Protein AF-A0A940UIT9-F1 (afdb_monomer)

Structure (mmCIF, N/CA/C/O backbone):
data_AF-A0A940UIT9-F1
#
_entry.id   AF-A0A940UIT9-F1
#
loop_
_atom_site.group_PDB
_atom_site.id
_atom_site.type_symbol
_atom_site.label_atom_id
_atom_site.label_alt_id
_atom_site.label_comp_id
_atom_site.label_asym_id
_atom_site.label_entity_id
_atom_site.label_seq_id
_atom_site.pdbx_PDB_ins_code
_atom_site.Cartn_x
_atom_site.Cartn_y
_atom_site.Cartn_z
_atom_site.occupancy
_atom_site.B_iso_or_equiv
_atom_site.auth_seq_id
_atom_site.auth_comp_id
_atom_site.auth_asym_id
_atom_site.auth_atom_id
_atom_site.pdbx_PDB_model_num
ATOM 1 N N . MET A 1 1 ? -26.246 1.709 24.090 1.00 67.75 1 MET A N 1
ATOM 2 C CA . MET A 1 1 ? -24.978 2.095 24.746 1.00 67.75 1 MET A CA 1
ATOM 3 C C . MET A 1 1 ? -24.277 3.077 23.816 1.00 67.75 1 MET A C 1
ATOM 5 O O . MET A 1 1 ? -24.437 2.928 22.613 1.00 67.75 1 MET A O 1
ATOM 9 N N . GLY A 1 2 ? -23.640 4.133 24.323 1.00 90.69 2 GLY A N 1
ATOM 10 C CA . GLY A 1 2 ? -22.914 5.087 23.469 1.00 90.69 2 GLY A CA 1
ATOM 11 C C . GLY A 1 2 ? -21.472 4.634 23.231 1.00 90.69 2 GLY A C 1
ATOM 12 O O . GLY A 1 2 ? -20.942 3.895 24.052 1.00 90.69 2 GLY A O 1
ATOM 13 N N . LEU A 1 3 ? -20.837 5.099 22.150 1.00 95.38 3 LEU A N 1
ATOM 14 C CA . LEU A 1 3 ? -19.448 4.755 21.802 1.00 95.38 3 LEU A CA 1
ATOM 15 C C . LEU A 1 3 ? -18.427 5.255 22.844 1.00 95.38 3 LEU A C 1
ATOM 17 O O . LEU A 1 3 ? -17.412 4.610 23.082 1.00 95.38 3 LEU A O 1
ATOM 21 N N . LYS A 1 4 ? -18.703 6.385 23.503 1.00 94.31 4 LYS A N 1
ATOM 22 C CA . LYS A 1 4 ? -17.774 7.027 24.443 1.00 94.31 4 LYS A CA 1
ATOM 23 C C . LYS A 1 4 ? -17.372 6.108 25.604 1.00 94.31 4 LYS A C 1
ATOM 25 O O . LYS A 1 4 ? -18.231 5.641 26.349 1.00 94.31 4 LYS A O 1
ATOM 30 N N . GLY A 1 5 ? -16.066 5.945 25.809 1.00 93.00 5 GLY A N 1
ATOM 31 C CA . GLY A 1 5 ? -15.462 5.175 26.900 1.00 93.00 5 GLY A CA 1
ATOM 32 C C . GLY A 1 5 ? -15.379 3.667 26.655 1.00 93.00 5 GLY A C 1
ATOM 33 O O . GLY A 1 5 ? -14.885 2.948 27.523 1.00 93.00 5 GLY A O 1
ATOM 34 N N . THR A 1 6 ? -15.846 3.191 25.501 1.00 96.75 6 THR A N 1
ATOM 35 C CA . THR A 1 6 ? -15.813 1.771 25.124 1.00 96.75 6 THR A CA 1
ATOM 36 C C . THR A 1 6 ? -14.431 1.348 24.627 1.00 96.75 6 THR A C 1
ATOM 38 O O . THR A 1 6 ? -13.576 2.190 24.322 1.00 96.75 6 THR A O 1
ATOM 41 N N . GLN A 1 7 ? -14.189 0.040 24.532 1.00 97.69 7 GLN A N 1
ATOM 42 C CA . GLN A 1 7 ? -12.977 -0.456 23.889 1.00 97.69 7 GLN A CA 1
ATOM 43 C C . GLN A 1 7 ? -13.031 -0.238 22.370 1.00 97.69 7 GLN A C 1
ATOM 45 O O . GLN A 1 7 ? -12.002 0.062 21.774 1.00 97.69 7 GLN A O 1
ATOM 50 N N . THR A 1 8 ? -14.215 -0.276 21.757 1.00 98.19 8 THR A N 1
ATOM 51 C CA . THR A 1 8 ? -14.418 0.033 20.334 1.00 98.19 8 THR A CA 1
ATOM 52 C C . THR A 1 8 ? -13.995 1.457 19.986 1.00 98.19 8 THR A C 1
ATOM 54 O O . THR A 1 8 ? -13.339 1.663 18.969 1.00 98.19 8 THR A O 1
ATOM 57 N N . GLU A 1 9 ? -14.289 2.444 20.841 1.00 97.25 9 GLU A N 1
ATOM 58 C CA . GLU A 1 9 ? -13.795 3.815 20.647 1.00 97.25 9 GLU A CA 1
ATOM 59 C C . GLU A 1 9 ? -12.269 3.869 20.635 1.00 97.25 9 GLU A C 1
ATOM 61 O O . GLU A 1 9 ? -11.680 4.504 19.765 1.00 97.25 9 GLU A O 1
ATOM 66 N N . LYS A 1 10 ? -11.620 3.175 21.574 1.00 96.44 10 LYS A N 1
ATOM 67 C CA . LYS A 1 10 ? -10.158 3.107 21.607 1.00 96.44 10 LYS A CA 1
ATOM 68 C C . LYS A 1 10 ? -9.629 2.431 20.349 1.00 96.44 10 LYS A C 1
ATOM 70 O O . LYS A 1 10 ? -8.723 2.974 19.737 1.00 96.44 10 LYS A O 1
ATOM 75 N N . ASN A 1 11 ? -10.216 1.309 19.937 1.00 97.69 11 ASN A N 1
ATOM 76 C CA . ASN A 1 11 ? -9.821 0.570 18.739 1.00 97.69 11 ASN A CA 1
ATOM 77 C C . ASN A 1 11 ? -9.918 1.431 17.470 1.00 97.69 11 ASN A C 1
ATOM 79 O O . ASN A 1 11 ? -8.996 1.403 16.665 1.00 97.69 11 ASN A O 1
ATOM 83 N N . LEU A 1 12 ? -10.959 2.261 17.327 1.00 97.94 12 LEU A N 1
ATOM 84 C CA . LEU A 1 12 ? -11.056 3.235 16.231 1.00 97.94 12 LEU A CA 1
ATOM 85 C C . LEU A 1 12 ? -9.890 4.233 16.232 1.00 97.94 12 LEU A C 1
ATOM 87 O O . LEU A 1 12 ? -9.325 4.516 15.184 1.00 97.94 12 LEU A O 1
ATOM 91 N N . LEU A 1 13 ? -9.501 4.754 17.399 1.00 96.50 13 LEU A N 1
ATOM 92 C CA . LEU A 1 13 ? -8.376 5.692 17.502 1.00 96.50 13 LEU A CA 1
ATOM 93 C C . LEU A 1 13 ? -7.018 5.010 17.284 1.00 96.50 13 LEU A C 1
ATOM 95 O O . LEU A 1 13 ? -6.096 5.633 16.754 1.00 96.50 13 LEU A O 1
ATOM 99 N N . LEU A 1 14 ? -6.890 3.746 17.702 1.00 96.00 14 LEU A N 1
ATOM 100 C CA . LEU A 1 14 ? -5.716 2.913 17.444 1.00 96.00 14 LEU A CA 1
ATOM 101 C C . LEU A 1 14 ? -5.549 2.671 15.944 1.00 96.00 14 LEU A C 1
ATOM 103 O O . LEU A 1 14 ? -4.466 2.924 15.419 1.00 96.00 14 LEU A O 1
ATOM 107 N N . ALA A 1 15 ? -6.621 2.242 15.277 1.00 96.75 15 ALA A N 1
ATOM 108 C CA . ALA A 1 15 ? -6.637 2.004 13.841 1.00 96.75 15 ALA A CA 1
ATOM 109 C C . ALA A 1 15 ? -6.332 3.298 13.072 1.00 96.75 15 ALA A C 1
ATOM 111 O O . ALA A 1 15 ? -5.355 3.339 12.331 1.00 96.75 15 ALA A O 1
ATOM 112 N N . TYR A 1 16 ? -6.985 4.410 13.434 1.00 96.75 16 TYR A N 1
ATOM 113 C CA . TYR A 1 16 ? -6.718 5.724 12.839 1.00 96.75 16 TYR A CA 1
ATOM 114 C C . TYR A 1 16 ? -5.245 6.129 12.950 1.00 96.75 16 TYR A C 1
ATOM 116 O O . TYR A 1 16 ? -4.661 6.687 12.016 1.00 96.75 16 TYR A O 1
ATOM 124 N N . THR A 1 17 ? -4.627 5.860 14.102 1.00 94.88 17 THR A N 1
ATOM 125 C CA . THR A 1 17 ? -3.207 6.152 14.323 1.00 94.88 17 THR A CA 1
ATOM 126 C C . THR A 1 17 ? -2.316 5.259 13.457 1.00 94.88 17 THR A C 1
ATOM 128 O O . THR A 1 17 ? -1.339 5.752 12.891 1.00 94.88 17 THR A O 1
ATOM 131 N N . GLY A 1 18 ? -2.648 3.970 13.337 1.00 94.88 18 GLY A N 1
ATOM 132 C CA . GLY A 1 18 ? -1.972 3.016 12.454 1.00 94.88 18 GLY A CA 1
ATOM 133 C C . GLY A 1 18 ? -2.049 3.448 10.993 1.00 94.88 18 GLY A C 1
ATOM 134 O O . GLY A 1 18 ? -1.016 3.712 10.381 1.00 94.88 18 GLY A O 1
ATOM 135 N N . GLU A 1 19 ? -3.259 3.666 10.486 1.00 97.19 19 GLU A N 1
ATOM 136 C CA . GLU A 1 19 ? -3.521 4.057 9.100 1.00 97.19 19 GLU A CA 1
ATOM 137 C C . GLU A 1 19 ? -2.877 5.401 8.732 1.00 97.19 19 GLU A C 1
ATOM 139 O O . GLU A 1 19 ? -2.252 5.567 7.680 1.00 97.19 19 GLU A O 1
ATOM 144 N N . SER A 1 20 ? -2.914 6.369 9.653 1.00 96.00 20 SER A N 1
ATOM 145 C CA . SER A 1 20 ? -2.231 7.657 9.476 1.00 96.00 20 SER A CA 1
ATOM 146 C C . SER A 1 20 ? -0.708 7.514 9.379 1.00 96.00 20 SER A C 1
ATOM 148 O O . SER A 1 20 ? -0.054 8.254 8.631 1.00 96.00 20 SER A O 1
ATOM 150 N N . ASN A 1 21 ? -0.124 6.573 10.124 1.00 94.69 21 ASN A N 1
ATOM 151 C CA . ASN A 1 21 ? 1.302 6.268 10.048 1.00 94.69 21 ASN A CA 1
ATOM 152 C C . ASN A 1 21 ? 1.637 5.508 8.757 1.00 94.69 21 ASN A C 1
ATOM 154 O O . ASN A 1 21 ? 2.574 5.905 8.057 1.00 94.69 21 ASN A O 1
ATOM 158 N N . ASN A 1 22 ? 0.858 4.479 8.410 1.00 95.69 22 ASN A N 1
ATOM 159 C CA . ASN A 1 22 ? 1.046 3.658 7.212 1.00 95.69 22 ASN A CA 1
ATOM 160 C C . ASN A 1 22 ? 0.974 4.504 5.944 1.00 95.69 22 ASN A C 1
ATOM 162 O O . ASN A 1 22 ? 1.902 4.465 5.136 1.00 95.69 22 ASN A O 1
ATOM 166 N N . ARG A 1 23 ? -0.029 5.385 5.823 1.00 97.88 23 ARG A N 1
ATOM 167 C CA . ARG A 1 23 ? -0.131 6.365 4.731 1.00 97.88 23 ARG A CA 1
ATOM 168 C C . ARG A 1 23 ? 1.180 7.120 4.496 1.00 97.88 23 ARG A C 1
ATOM 170 O O . ARG A 1 23 ? 1.645 7.253 3.358 1.00 97.88 23 ARG A O 1
ATOM 177 N N . ASN A 1 24 ? 1.768 7.657 5.564 1.00 97.75 24 ASN A N 1
ATOM 178 C CA . ASN A 1 24 ? 3.005 8.429 5.468 1.00 97.75 24 ASN A CA 1
ATOM 179 C C . ASN A 1 24 ? 4.198 7.529 5.128 1.00 97.75 24 ASN A C 1
ATOM 181 O O . ASN A 1 24 ? 4.964 7.858 4.222 1.00 97.75 24 ASN A O 1
ATOM 185 N N . LEU A 1 25 ? 4.326 6.374 5.789 1.00 97.00 25 LEU A N 1
ATOM 186 C CA . LEU A 1 25 ? 5.379 5.401 5.495 1.00 97.00 25 LEU A CA 1
ATOM 187 C C . LEU A 1 25 ? 5.343 4.954 4.034 1.00 97.00 25 LEU A C 1
ATOM 189 O O . LEU A 1 25 ? 6.371 5.011 3.365 1.00 97.00 25 LEU A O 1
ATOM 193 N N . TYR A 1 26 ? 4.174 4.597 3.504 1.00 98.56 26 TYR A N 1
ATOM 194 C CA . TYR A 1 26 ? 4.007 4.187 2.111 1.00 98.56 26 TYR A CA 1
ATOM 195 C C . TYR A 1 26 ? 4.338 5.317 1.141 1.00 98.56 26 TYR A C 1
ATOM 197 O O . TYR A 1 26 ? 5.022 5.088 0.145 1.00 98.56 26 TYR A O 1
ATOM 205 N N . THR A 1 27 ? 3.988 6.560 1.472 1.00 98.75 27 THR A N 1
ATOM 206 C CA . THR A 1 27 ? 4.427 7.725 0.691 1.00 98.75 27 THR A CA 1
ATOM 207 C C . THR A 1 27 ? 5.957 7.840 0.658 1.00 98.75 27 THR A C 1
ATOM 209 O O . THR A 1 27 ? 6.547 8.038 -0.405 1.00 98.75 27 THR A O 1
ATOM 212 N N . PHE A 1 28 ? 6.636 7.654 1.791 1.00 98.62 28 PHE A N 1
ATOM 213 C CA . PHE A 1 28 ? 8.101 7.692 1.838 1.00 98.62 28 PHE A CA 1
ATOM 214 C C . PHE A 1 28 ? 8.742 6.497 1.120 1.00 98.62 28 PHE A C 1
ATOM 216 O O . PHE A 1 28 ? 9.756 6.648 0.433 1.00 98.62 28 PHE A O 1
ATOM 223 N N . PHE A 1 29 ? 8.139 5.314 1.230 1.00 98.75 29 PHE A N 1
ATOM 224 C CA . PHE A 1 29 ? 8.580 4.111 0.528 1.00 98.75 29 PHE A CA 1
ATOM 225 C C . PHE A 1 29 ? 8.440 4.270 -0.983 1.00 98.75 29 PHE A C 1
ATOM 227 O O . PHE A 1 29 ? 9.325 3.829 -1.715 1.00 98.75 29 PHE A O 1
ATOM 234 N N . ALA A 1 30 ? 7.397 4.960 -1.451 1.00 98.88 30 ALA A N 1
ATOM 235 C CA . ALA A 1 30 ? 7.237 5.292 -2.857 1.00 98.88 30 ALA A CA 1
ATOM 236 C C . ALA A 1 30 ? 8.382 6.162 -3.380 1.00 98.88 30 ALA A C 1
ATOM 238 O O . ALA A 1 30 ? 8.922 5.890 -4.453 1.00 98.88 30 ALA A O 1
ATOM 239 N N . TYR A 1 31 ? 8.785 7.185 -2.622 1.00 98.69 31 TYR A N 1
ATOM 240 C CA . TYR A 1 31 ? 9.903 8.047 -3.009 1.00 98.69 31 TYR A CA 1
ATOM 241 C C . TYR A 1 31 ? 11.207 7.261 -3.098 1.00 98.69 31 TYR A C 1
ATOM 243 O O . TYR A 1 31 ? 11.900 7.355 -4.110 1.00 98.69 31 TYR A O 1
ATOM 251 N N . ARG A 1 32 ? 11.482 6.395 -2.115 1.00 98.81 32 ARG A N 1
ATOM 252 C CA . ARG A 1 32 ? 12.641 5.499 -2.186 1.00 98.81 32 ARG A CA 1
ATOM 253 C C . ARG A 1 32 ? 12.573 4.563 -3.396 1.00 98.81 32 ARG A C 1
ATOM 255 O O . ARG A 1 32 ? 13.564 4.418 -4.103 1.00 98.81 32 ARG A O 1
ATOM 262 N N . ALA A 1 33 ? 11.418 3.952 -3.658 1.00 98.81 33 ALA A N 1
ATOM 263 C CA . ALA A 1 33 ? 11.234 3.065 -4.805 1.00 98.81 33 ALA A CA 1
ATOM 264 C C . ALA A 1 33 ? 11.497 3.781 -6.130 1.00 98.81 33 ALA A C 1
ATOM 266 O O . ALA A 1 33 ? 12.133 3.222 -7.021 1.00 98.81 33 ALA A O 1
ATOM 267 N N . LYS A 1 34 ? 11.076 5.041 -6.241 1.00 98.56 34 LYS A N 1
ATOM 268 C CA . LYS A 1 34 ? 11.354 5.874 -7.407 1.00 98.56 34 LYS A CA 1
ATOM 269 C C . LYS A 1 34 ? 12.846 6.172 -7.570 1.00 98.56 34 LYS A C 1
ATOM 271 O O . LYS A 1 34 ? 13.369 6.002 -8.668 1.00 98.56 34 LYS A O 1
ATOM 276 N N . GLU A 1 35 ? 13.531 6.563 -6.496 1.00 98.50 35 GLU A N 1
ATOM 277 C CA . GLU A 1 35 ? 14.986 6.794 -6.497 1.00 98.50 35 GLU A CA 1
ATOM 278 C C . GLU A 1 35 ? 15.777 5.547 -6.919 1.00 98.50 35 GLU A C 1
ATOM 280 O O . GLU A 1 35 ? 16.777 5.654 -7.625 1.00 98.50 35 GLU A O 1
ATOM 285 N N . GLU A 1 36 ? 15.308 4.361 -6.528 1.00 98.56 36 GLU A N 1
ATOM 286 C CA . GLU A 1 36 ? 15.920 3.075 -6.876 1.00 98.56 36 GLU A CA 1
ATOM 287 C C . GLU A 1 36 ? 15.510 2.546 -8.266 1.00 98.56 36 GLU A C 1
ATOM 289 O O . GLU A 1 36 ? 15.952 1.472 -8.674 1.00 98.56 36 GLU A O 1
ATOM 294 N N . GLY A 1 37 ? 14.698 3.295 -9.021 1.00 98.44 37 GLY A N 1
ATOM 295 C CA . GLY A 1 37 ? 14.315 2.948 -10.392 1.00 98.44 37 GLY A CA 1
ATOM 296 C C . GLY A 1 37 ? 13.124 1.992 -10.506 1.00 98.44 37 GLY A C 1
ATOM 297 O O . GLY A 1 37 ? 12.994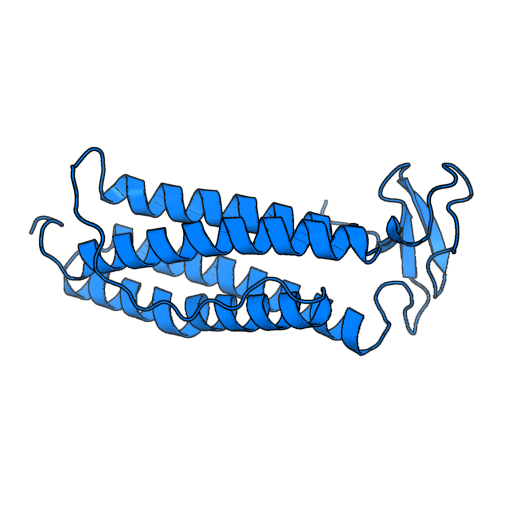 1.298 -11.513 1.00 98.44 37 GLY A O 1
ATOM 298 N N . TYR A 1 38 ? 12.239 1.955 -9.510 1.00 98.62 38 TYR A N 1
ATOM 299 C CA . TYR A 1 38 ? 11.026 1.136 -9.489 1.00 98.62 38 TYR A CA 1
ATOM 300 C C . TYR A 1 38 ? 9.751 1.989 -9.575 1.00 98.62 38 TYR A C 1
ATOM 302 O O . TYR A 1 38 ? 8.955 2.038 -8.636 1.00 98.62 38 TYR A O 1
ATOM 310 N N . GLU A 1 39 ? 9.510 2.642 -10.717 1.00 98.69 39 GLU A N 1
ATOM 311 C CA . GLU A 1 39 ? 8.366 3.562 -10.890 1.00 98.69 39 GLU A CA 1
ATOM 312 C C . GLU A 1 39 ? 7.005 2.868 -10.703 1.00 98.69 39 GLU A C 1
ATOM 314 O O . GLU A 1 39 ? 6.076 3.460 -10.153 1.00 98.69 39 GLU A O 1
ATOM 319 N N . GLN A 1 40 ? 6.875 1.595 -11.105 1.00 98.69 40 GLN A N 1
ATOM 320 C CA . GLN A 1 40 ? 5.651 0.825 -10.854 1.00 98.69 40 GLN A CA 1
ATOM 321 C C . GLN A 1 40 ? 5.412 0.604 -9.355 1.00 98.69 40 GLN A C 1
ATOM 323 O O . GLN A 1 40 ? 4.299 0.805 -8.874 1.00 98.69 40 GLN A O 1
ATOM 328 N N . ILE A 1 41 ? 6.450 0.202 -8.618 1.00 98.88 41 ILE A N 1
ATOM 329 C CA . ILE A 1 41 ? 6.358 -0.055 -7.174 1.00 98.88 41 ILE A CA 1
ATOM 330 C C . ILE A 1 41 ? 6.052 1.251 -6.436 1.00 98.88 41 ILE A C 1
ATOM 332 O O . ILE A 1 41 ? 5.199 1.266 -5.555 1.00 98.88 41 ILE A O 1
ATOM 336 N N . ALA A 1 42 ? 6.682 2.355 -6.846 1.00 98.88 42 ALA A N 1
ATOM 337 C CA . ALA A 1 42 ? 6.412 3.677 -6.297 1.00 98.88 42 ALA A CA 1
ATOM 338 C C . ALA A 1 42 ? 4.939 4.077 -6.454 1.00 98.88 42 ALA A C 1
ATOM 340 O O . ALA A 1 42 ? 4.302 4.497 -5.492 1.00 98.88 42 ALA A O 1
ATOM 341 N N . ALA A 1 43 ? 4.372 3.901 -7.648 1.00 98.81 43 ALA A N 1
ATOM 342 C CA . ALA A 1 43 ? 2.968 4.212 -7.882 1.00 98.81 43 ALA A CA 1
ATOM 343 C C . ALA A 1 43 ? 2.016 3.328 -7.066 1.00 98.81 43 ALA A C 1
ATOM 345 O O . ALA A 1 43 ? 1.003 3.822 -6.586 1.00 98.81 43 ALA A O 1
ATOM 346 N N . ILE A 1 44 ? 2.355 2.050 -6.882 1.00 98.81 44 ILE A N 1
ATOM 347 C CA . ILE A 1 44 ? 1.566 1.135 -6.052 1.00 98.81 44 ILE A CA 1
ATOM 348 C C . ILE A 1 44 ? 1.592 1.568 -4.583 1.00 98.81 44 ILE A C 1
ATOM 350 O O . ILE A 1 44 ? 0.541 1.613 -3.960 1.00 98.81 44 ILE A O 1
ATOM 354 N N . PHE A 1 45 ? 2.754 1.945 -4.041 1.00 98.88 45 PHE A N 1
ATOM 355 C CA . PHE A 1 45 ? 2.833 2.491 -2.684 1.00 98.88 45 PHE A CA 1
ATOM 356 C C . PHE A 1 45 ? 1.982 3.762 -2.513 1.00 98.88 45 PHE A C 1
ATOM 358 O O . PHE A 1 45 ? 1.313 3.910 -1.495 1.00 98.88 45 PHE A O 1
ATOM 365 N N . LEU A 1 46 ? 1.970 4.668 -3.500 1.00 98.88 46 LEU A N 1
ATOM 366 C CA . LEU A 1 46 ? 1.138 5.881 -3.451 1.00 98.88 46 LEU A CA 1
ATOM 367 C C . LEU A 1 46 ? -0.363 5.584 -3.548 1.00 98.88 46 LEU A C 1
ATOM 369 O O . LEU A 1 46 ? -1.166 6.264 -2.909 1.00 98.88 46 LEU A O 1
ATOM 373 N N . GLU A 1 47 ? -0.744 4.583 -4.341 1.00 98.81 47 GLU A N 1
ATOM 374 C CA . GLU A 1 47 ? -2.126 4.110 -4.404 1.00 98.81 47 GLU A CA 1
ATOM 375 C C . GLU A 1 47 ? -2.557 3.546 -3.046 1.00 98.81 47 GLU A C 1
ATOM 377 O O . GLU A 1 47 ? -3.548 4.012 -2.493 1.00 98.81 47 GLU A O 1
ATOM 382 N N . THR A 1 48 ? -1.766 2.642 -2.458 1.00 98.81 48 THR A N 1
ATOM 383 C CA . THR A 1 48 ? -2.033 2.110 -1.113 1.00 98.81 48 THR A CA 1
ATOM 384 C C . THR A 1 48 ? -2.126 3.229 -0.072 1.00 98.81 48 THR A C 1
ATOM 386 O O . THR A 1 48 ? -3.078 3.284 0.691 1.00 98.81 48 THR A O 1
ATOM 389 N N . ALA A 1 49 ? -1.216 4.211 -0.096 1.00 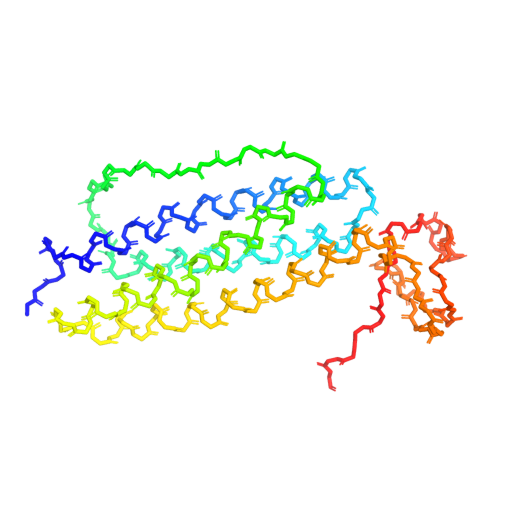98.88 49 ALA A N 1
ATOM 390 C CA . ALA A 1 49 ? -1.281 5.364 0.808 1.00 98.88 49 ALA A CA 1
ATOM 391 C C . ALA A 1 49 ? -2.587 6.175 0.670 1.00 98.88 49 ALA A C 1
ATOM 393 O O . ALA A 1 49 ? -3.033 6.818 1.621 1.00 98.88 49 ALA A O 1
ATOM 394 N N . THR A 1 50 ? -3.195 6.180 -0.519 1.00 98.81 50 THR A N 1
ATOM 395 C CA . THR A 1 50 ? -4.497 6.821 -0.755 1.00 98.81 50 THR A CA 1
ATOM 396 C C . THR A 1 50 ? -5.643 5.985 -0.183 1.00 98.81 50 THR A C 1
ATOM 398 O O . THR A 1 50 ? -6.628 6.559 0.277 1.00 98.81 50 THR A O 1
ATOM 401 N N . HIS A 1 51 ? -5.512 4.658 -0.161 1.00 98.81 51 HIS A N 1
ATOM 402 C CA . HIS A 1 51 ? -6.462 3.774 0.514 1.00 98.81 51 HIS A CA 1
ATOM 403 C C . HIS A 1 51 ? -6.381 3.929 2.038 1.00 98.81 51 HIS A C 1
ATOM 405 O O . HIS A 1 51 ? -7.409 4.213 2.645 1.00 98.81 51 HIS A O 1
ATOM 411 N N . GLU A 1 52 ? -5.179 3.941 2.626 1.00 98.69 52 GLU A N 1
ATOM 412 C CA . GLU A 1 52 ? -5.013 4.134 4.084 1.00 98.69 52 GLU A CA 1
ATOM 413 C C . GLU A 1 52 ? -5.532 5.491 4.554 1.00 98.69 52 GLU A C 1
ATOM 415 O O . GLU A 1 52 ? -6.100 5.641 5.635 1.00 98.69 52 GLU A O 1
ATOM 420 N N . HIS A 1 53 ? -5.410 6.514 3.704 1.00 98.62 53 HIS A N 1
ATOM 421 C CA . HIS A 1 53 ? -6.063 7.794 3.948 1.00 98.62 53 HIS A CA 1
ATOM 422 C C . HIS A 1 53 ? -7.588 7.656 4.083 1.00 98.62 53 HIS A C 1
ATOM 424 O O . HIS A 1 53 ? -8.196 8.312 4.930 1.00 98.62 53 HIS A O 1
ATOM 430 N N . GLU A 1 54 ? -8.216 6.848 3.230 1.00 98.69 54 GLU A N 1
ATOM 431 C CA . GLU A 1 54 ? -9.657 6.622 3.260 1.00 98.69 54 GLU A CA 1
ATOM 432 C C . GLU A 1 54 ? -10.071 5.729 4.437 1.00 98.69 54 GLU A C 1
ATOM 434 O O . GLU A 1 54 ? -11.075 6.039 5.076 1.00 98.69 54 GLU A O 1
ATOM 439 N N . HIS A 1 55 ? -9.286 4.708 4.796 1.00 98.75 55 HIS A N 1
ATOM 440 C CA . HIS A 1 55 ? -9.507 3.894 5.999 1.00 98.75 55 HIS A CA 1
ATOM 441 C C . HIS A 1 55 ? -9.504 4.763 7.264 1.00 98.75 55 HIS A C 1
ATOM 443 O O . HIS A 1 55 ? -10.522 4.842 7.960 1.00 98.75 55 HIS A O 1
ATOM 449 N N . ALA A 1 56 ? -8.444 5.558 7.455 1.00 98.38 56 ALA A N 1
ATOM 450 C CA . ALA A 1 56 ? -8.331 6.523 8.551 1.00 98.38 56 ALA A CA 1
ATOM 451 C C . ALA A 1 56 ? -9.522 7.498 8.604 1.00 98.38 56 ALA A C 1
ATOM 453 O O . ALA A 1 56 ? -10.026 7.849 9.676 1.00 98.38 56 ALA A O 1
ATOM 454 N N . ARG A 1 57 ? -10.000 7.953 7.436 1.00 98.25 57 ARG A N 1
ATOM 455 C CA . ARG A 1 57 ? -11.158 8.852 7.346 1.00 98.25 57 ARG A CA 1
ATOM 456 C C . ARG A 1 57 ? -12.444 8.166 7.806 1.00 98.25 57 ARG A C 1
ATOM 458 O O . ARG A 1 57 ? -13.240 8.793 8.505 1.00 98.25 57 ARG A O 1
ATOM 465 N N . GLN A 1 58 ? -12.674 6.915 7.407 1.00 98.25 58 GLN A N 1
ATOM 466 C CA . GLN A 1 58 ? -13.869 6.163 7.801 1.00 98.25 58 GLN A CA 1
ATOM 467 C C . GLN A 1 58 ? -13.902 5.896 9.306 1.00 98.25 58 GLN A C 1
ATOM 469 O O . GLN A 1 58 ? -14.944 6.072 9.936 1.00 98.25 58 GLN A O 1
ATOM 474 N N . GLU A 1 59 ? -12.757 5.589 9.906 1.00 97.69 59 GLU A N 1
ATOM 475 C CA . GLU A 1 59 ? -12.637 5.382 11.351 1.00 97.69 59 GLU A CA 1
ATOM 476 C C . GLU A 1 59 ? -12.967 6.653 12.140 1.00 97.69 59 GLU A C 1
ATOM 478 O O . GLU A 1 59 ? -13.753 6.621 13.092 1.00 97.69 59 GLU A O 1
ATOM 483 N N . LEU A 1 60 ? -12.453 7.807 11.699 1.00 96.25 60 LEU A N 1
ATOM 484 C CA . LEU A 1 60 ? -12.781 9.092 12.316 1.00 96.25 60 LEU A CA 1
ATOM 485 C C . LEU A 1 60 ? -14.243 9.511 12.125 1.00 96.25 60 LEU A C 1
ATOM 487 O O . LEU A 1 60 ? -14.776 10.214 12.986 1.00 96.25 60 LEU A O 1
ATOM 491 N N . ASN A 1 61 ? -14.929 9.076 11.061 1.00 96.81 61 ASN A N 1
ATOM 492 C CA . ASN A 1 61 ? -16.349 9.402 10.876 1.00 96.81 61 ASN A CA 1
ATOM 493 C C . ASN A 1 61 ? -17.208 8.888 12.047 1.00 96.81 61 ASN A C 1
ATOM 495 O O . ASN A 1 61 ? -18.148 9.574 12.452 1.00 96.81 61 ASN A O 1
ATOM 499 N N . PHE A 1 62 ? -16.864 7.736 12.638 1.00 96.62 62 PHE A N 1
ATOM 500 C CA . PHE A 1 62 ? -17.546 7.210 13.829 1.00 96.62 62 PHE A CA 1
ATOM 501 C C . PHE A 1 62 ? -17.222 7.996 15.108 1.00 96.62 62 PHE A C 1
ATOM 503 O O . PHE A 1 62 ? -18.033 8.041 16.037 1.00 96.62 62 PHE A O 1
ATOM 510 N N . ILE A 1 63 ? -16.058 8.651 15.168 1.00 94.69 63 ILE A N 1
ATOM 511 C CA . ILE A 1 63 ? -15.695 9.548 16.273 1.00 94.69 63 ILE A CA 1
ATOM 512 C C . ILE A 1 63 ? -16.453 10.878 16.164 1.00 94.69 63 ILE A C 1
ATOM 514 O O . ILE A 1 63 ? -16.920 11.404 17.183 1.00 94.69 63 ILE A O 1
ATOM 518 N N . GLY A 1 64 ? -16.629 11.386 14.943 1.00 92.19 64 GLY A N 1
ATOM 519 C CA . GLY A 1 64 ? -17.291 12.655 14.657 1.00 92.19 64 GLY A CA 1
ATOM 520 C C . GLY A 1 64 ? -16.429 13.862 15.042 1.00 92.19 64 GLY A C 1
ATOM 521 O O . GLY A 1 64 ? -15.206 13.811 15.010 1.00 92.19 64 GLY A O 1
ATOM 522 N N . THR A 1 65 ? -17.062 14.972 15.427 1.00 92.06 65 THR A N 1
ATOM 523 C CA . THR A 1 65 ? -16.380 16.244 15.748 1.00 92.06 65 THR A CA 1
ATOM 524 C C . THR A 1 65 ? -16.005 16.379 17.228 1.00 92.06 65 THR A C 1
ATOM 526 O O . THR A 1 65 ? -15.975 17.487 17.762 1.00 92.06 65 THR A O 1
ATOM 529 N N . ARG A 1 66 ? -15.846 15.261 17.940 1.00 89.94 66 ARG A N 1
ATOM 530 C CA . ARG A 1 66 ? -15.585 15.273 19.383 1.00 89.94 66 ARG A CA 1
ATOM 531 C C . ARG A 1 66 ? -14.103 15.502 19.639 1.00 89.94 66 ARG A C 1
ATOM 533 O O . ARG A 1 66 ? -13.275 14.814 19.051 1.00 89.94 66 ARG A O 1
ATOM 540 N N . ASP A 1 67 ? -13.791 16.379 20.585 1.00 88.00 67 ASP A N 1
ATOM 541 C CA . ASP A 1 67 ? -12.443 16.448 21.140 1.00 88.00 67 ASP A CA 1
ATOM 542 C C . ASP A 1 67 ? -12.159 15.150 21.900 1.00 88.00 67 ASP A C 1
ATOM 544 O O . ASP A 1 67 ? -12.906 14.763 22.809 1.00 88.00 67 ASP A O 1
ATOM 548 N N . ILE A 1 68 ? -11.098 14.454 21.501 1.00 89.31 68 ILE A N 1
ATOM 549 C CA . ILE A 1 68 ? -10.702 13.182 22.090 1.00 89.31 68 ILE A CA 1
ATOM 550 C C . ILE A 1 68 ? -9.189 13.122 22.241 1.00 89.31 68 ILE A C 1
ATOM 552 O O . ILE A 1 68 ? -8.436 13.560 21.373 1.00 89.31 68 ILE A O 1
ATOM 556 N N . GLU A 1 69 ? -8.748 12.587 23.370 1.00 89.25 69 GLU A N 1
ATOM 557 C CA . GLU A 1 69 ? -7.343 12.288 23.593 1.00 89.25 69 GLU A CA 1
ATOM 558 C C . GLU A 1 69 ? -7.009 10.965 22.901 1.00 89.25 69 GLU A C 1
ATOM 560 O O . GLU A 1 69 ? -7.715 9.967 23.079 1.00 89.25 69 GLU A O 1
ATOM 565 N N . LEU A 1 70 ? -5.945 10.953 22.094 1.00 88.62 70 LEU A N 1
ATOM 566 C CA . LEU A 1 70 ? -5.472 9.713 21.491 1.00 88.62 70 LEU A CA 1
ATOM 567 C C . LEU A 1 70 ? -4.932 8.783 22.586 1.00 88.62 70 LEU A C 1
ATOM 569 O O . LEU A 1 70 ? -4.207 9.238 23.475 1.00 88.62 70 LEU A O 1
ATOM 573 N N . PRO A 1 71 ? -5.243 7.477 22.533 1.00 85.75 71 PRO A N 1
ATOM 574 C CA . PRO A 1 71 ? -4.672 6.524 23.469 1.00 85.75 71 PRO A CA 1
ATOM 575 C C . PRO A 1 71 ? -3.145 6.526 23.350 1.00 85.75 71 PRO A C 1
ATOM 577 O O . PRO A 1 71 ? -2.588 6.615 22.255 1.00 85.75 71 PRO A O 1
ATOM 580 N N . THR A 1 72 ? -2.452 6.387 24.481 1.00 85.31 72 THR A N 1
ATOM 581 C CA . THR A 1 72 ? -1.004 6.159 24.448 1.00 85.31 72 THR A CA 1
ATOM 582 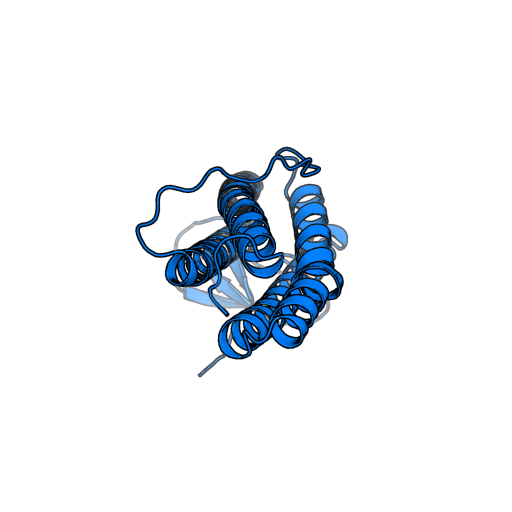C C . THR A 1 72 ? -0.741 4.799 23.817 1.00 85.31 72 THR A C 1
ATOM 584 O O . THR A 1 72 ? -1.163 3.770 24.345 1.00 85.31 72 THR A O 1
ATOM 587 N N . VAL A 1 73 ? -0.025 4.803 22.697 1.00 77.44 73 VAL A N 1
ATOM 588 C CA . VAL A 1 73 ? 0.337 3.599 21.952 1.00 77.44 73 VAL A CA 1
ATOM 589 C C . VAL A 1 73 ? 1.837 3.475 21.815 1.00 77.44 73 VAL A C 1
ATOM 591 O O . VAL A 1 73 ? 2.540 4.453 21.568 1.00 77.44 73 VAL A O 1
ATOM 594 N N . VAL A 1 74 ? 2.326 2.244 21.927 1.00 78.31 74 VAL A N 1
ATOM 595 C CA . VAL A 1 74 ? 3.682 1.889 21.515 1.00 78.31 74 VAL A CA 1
ATOM 596 C C . VAL A 1 74 ? 3.554 1.152 20.192 1.00 78.31 74 VAL A C 1
ATOM 598 O O . VAL A 1 74 ? 3.310 -0.051 20.168 1.00 78.31 74 VAL A O 1
ATOM 601 N N . TYR A 1 75 ? 3.672 1.893 19.091 1.00 70.88 75 TYR A N 1
ATOM 602 C CA . TYR A 1 75 ? 3.676 1.311 17.753 1.00 70.88 75 TYR A CA 1
ATOM 603 C C . TYR A 1 75 ? 5.128 1.052 17.328 1.00 70.88 75 TYR A C 1
ATOM 605 O O . TYR A 1 75 ? 5.921 1.999 17.289 1.00 70.88 75 TYR A O 1
ATOM 613 N N . PRO A 1 76 ? 5.534 -0.197 17.041 1.00 73.06 76 PRO A N 1
ATOM 614 C CA . PRO A 1 76 ? 6.877 -0.472 16.554 1.00 73.06 76 PRO A CA 1
ATOM 615 C C . PRO A 1 76 ? 7.019 0.058 15.122 1.00 73.06 76 PRO A C 1
ATOM 617 O O . PRO A 1 76 ? 6.606 -0.586 14.162 1.00 73.06 76 PRO A O 1
ATOM 620 N N . VAL A 1 77 ? 7.620 1.237 14.969 1.00 75.06 77 VAL A N 1
ATOM 621 C CA . VAL A 1 77 ? 7.859 1.844 13.654 1.00 75.06 77 VAL A CA 1
ATOM 622 C C . VAL A 1 77 ? 9.268 1.512 13.172 1.00 75.06 77 VAL A C 1
ATOM 624 O O . VAL A 1 77 ? 10.257 1.758 13.866 1.00 75.06 77 VAL A O 1
ATOM 627 N N . LYS A 1 78 ? 9.368 0.989 11.948 1.00 86.25 78 LYS A N 1
ATOM 628 C CA . LYS A 1 78 ? 10.628 0.938 11.200 1.00 86.25 78 LYS A CA 1
ATOM 629 C C . LYS A 1 78 ? 10.721 2.168 10.301 1.00 86.25 78 LYS A C 1
ATOM 631 O O . LYS A 1 78 ? 9.753 2.533 9.644 1.00 86.25 78 LYS A O 1
ATOM 636 N N . GLY A 1 79 ? 11.891 2.804 10.285 1.00 90.00 79 GLY A N 1
ATOM 637 C CA . GLY A 1 79 ? 12.172 3.908 9.368 1.00 90.00 79 GLY A CA 1
ATOM 638 C C . GLY A 1 79 ? 12.298 3.452 7.910 1.00 90.00 79 GLY A C 1
ATOM 639 O O . GLY A 1 79 ? 12.208 2.267 7.594 1.00 90.00 79 GLY A O 1
ATOM 640 N N . VAL A 1 80 ? 12.553 4.410 7.019 1.00 96.94 80 VAL A N 1
ATOM 641 C CA . VAL A 1 80 ? 12.711 4.166 5.577 1.00 96.94 80 VAL A CA 1
ATOM 642 C C . VAL A 1 80 ? 14.059 3.499 5.287 1.00 96.94 80 VAL A C 1
ATOM 644 O O . VAL A 1 80 ? 15.112 4.095 5.516 1.00 96.94 80 VAL A O 1
ATOM 647 N N . GLY A 1 81 ? 14.024 2.281 4.748 1.00 97.62 81 GLY A N 1
ATOM 648 C CA . GLY A 1 81 ? 15.180 1.552 4.227 1.00 97.62 81 GLY A CA 1
ATOM 649 C C . GLY A 1 81 ? 15.284 1.637 2.700 1.00 97.62 81 GLY A C 1
ATOM 650 O O . GLY A 1 81 ? 14.917 2.652 2.102 1.00 97.62 81 GLY A O 1
ATOM 651 N N . ASN A 1 82 ? 15.790 0.570 2.074 1.00 98.69 82 ASN A N 1
ATOM 652 C CA . ASN A 1 82 ? 15.726 0.361 0.619 1.00 98.69 82 ASN A CA 1
ATOM 653 C C . ASN A 1 82 ? 14.379 -0.267 0.211 1.00 98.69 82 ASN A C 1
ATOM 655 O O . ASN A 1 82 ? 13.657 -0.782 1.071 1.00 98.69 82 ASN A O 1
ATOM 659 N N . THR A 1 83 ? 14.038 -0.284 -1.083 1.00 98.75 83 THR A N 1
ATOM 660 C CA . THR A 1 83 ? 12.727 -0.789 -1.557 1.00 98.75 83 THR A CA 1
ATOM 661 C C . THR A 1 83 ? 12.442 -2.215 -1.102 1.00 98.75 83 THR A C 1
ATOM 663 O O . THR A 1 83 ? 11.310 -2.522 -0.736 1.00 98.75 83 THR A O 1
ATOM 666 N N . LEU A 1 84 ? 13.462 -3.077 -1.066 1.00 98.62 84 LEU A N 1
ATOM 667 C CA . LEU A 1 84 ? 13.321 -4.455 -0.599 1.00 98.62 84 LEU A CA 1
ATOM 668 C C . LEU A 1 84 ? 12.849 -4.505 0.865 1.00 98.62 84 LEU A C 1
ATOM 670 O O . LEU A 1 84 ? 11.820 -5.105 1.160 1.00 98.62 84 LEU A O 1
ATOM 674 N N . SER A 1 85 ? 13.563 -3.830 1.768 1.00 98.44 85 SER A N 1
ATOM 675 C CA . SER A 1 85 ? 13.218 -3.769 3.197 1.00 98.44 85 SER A CA 1
ATOM 676 C C . SER A 1 85 ? 11.905 -3.024 3.476 1.00 98.44 85 SER A C 1
ATOM 678 O O . SER A 1 85 ? 11.182 -3.358 4.418 1.00 98.44 85 SER A O 1
ATOM 680 N N . ASN A 1 86 ? 11.561 -2.044 2.638 1.00 98.69 86 ASN A N 1
ATOM 681 C CA . ASN A 1 86 ? 10.304 -1.306 2.730 1.00 98.69 86 ASN A CA 1
ATOM 682 C C . ASN A 1 86 ? 9.117 -2.204 2.357 1.00 98.69 86 ASN A C 1
ATOM 684 O O . ASN A 1 86 ? 8.117 -2.220 3.068 1.00 98.69 86 ASN A O 1
ATOM 688 N N . LEU A 1 87 ? 9.249 -3.018 1.302 1.00 98.75 87 LEU A N 1
ATOM 689 C CA . LEU A 1 87 ? 8.255 -4.034 0.943 1.00 98.75 87 LEU A CA 1
ATOM 690 C C . LEU A 1 87 ? 8.112 -5.106 2.032 1.00 98.75 87 LEU A C 1
ATOM 692 O O . LEU A 1 87 ? 6.996 -5.518 2.321 1.00 98.75 87 LEU A O 1
ATOM 696 N N . GLU A 1 88 ? 9.200 -5.539 2.676 1.00 98.31 88 GLU A N 1
ATOM 697 C CA . GLU A 1 88 ? 9.121 -6.467 3.822 1.00 98.31 88 GLU A CA 1
ATOM 698 C C . GLU A 1 88 ? 8.372 -5.860 5.010 1.00 98.31 88 GLU A C 1
ATOM 700 O O . GLU A 1 88 ? 7.590 -6.545 5.674 1.00 98.31 88 GLU A O 1
ATOM 705 N N . THR A 1 89 ? 8.601 -4.571 5.264 1.00 97.56 89 THR A N 1
ATOM 706 C CA . THR A 1 89 ? 7.896 -3.822 6.306 1.00 97.56 89 THR A CA 1
ATOM 707 C C . THR A 1 89 ? 6.409 -3.716 5.979 1.00 97.56 89 THR A C 1
ATOM 709 O O . THR A 1 89 ? 5.600 -4.065 6.832 1.00 97.56 89 THR A O 1
ATOM 712 N N . ALA A 1 90 ? 6.057 -3.343 4.744 1.00 97.81 90 ALA A N 1
ATOM 713 C CA . ALA A 1 90 ? 4.668 -3.260 4.295 1.00 97.81 90 ALA A CA 1
ATOM 714 C C . ALA A 1 90 ? 3.959 -4.621 4.379 1.00 97.81 90 ALA A C 1
ATOM 716 O O . ALA A 1 90 ? 2.934 -4.729 5.031 1.00 97.81 90 ALA A O 1
ATOM 717 N N . VAL A 1 91 ? 4.556 -5.701 3.851 1.00 98.44 91 VAL A N 1
ATOM 718 C CA . VAL A 1 91 ? 3.993 -7.063 3.971 1.00 98.44 91 VAL A CA 1
ATOM 719 C C . VAL A 1 91 ? 3.715 -7.439 5.426 1.00 98.44 91 VAL A C 1
ATOM 721 O O . VAL A 1 91 ? 2.683 -8.034 5.717 1.00 98.44 91 VAL A O 1
ATOM 724 N N . SER A 1 92 ? 4.634 -7.120 6.340 1.00 96.69 92 SER A N 1
ATOM 725 C CA . SER A 1 92 ? 4.472 -7.473 7.753 1.00 96.69 92 SER A CA 1
ATOM 726 C C . SER A 1 92 ? 3.371 -6.656 8.437 1.00 96.69 92 SER A C 1
ATOM 728 O O . SER A 1 92 ? 2.636 -7.217 9.246 1.00 96.69 92 SER A O 1
ATOM 730 N N . GLY A 1 93 ? 3.268 -5.360 8.120 1.00 95.75 93 GLY A N 1
ATOM 731 C CA . GLY A 1 93 ? 2.235 -4.460 8.646 1.00 95.75 93 GLY A CA 1
ATOM 732 C C . GLY A 1 93 ? 0.841 -4.878 8.190 1.00 95.75 93 GLY A C 1
ATOM 733 O O . GLY A 1 93 ? 0.021 -5.257 9.021 1.00 95.75 93 GLY A O 1
ATOM 734 N N . GLU A 1 94 ? 0.644 -4.971 6.875 1.00 97.81 94 GLU A N 1
ATOM 735 C CA . GLU A 1 94 ? -0.625 -5.391 6.265 1.00 97.81 94 GLU A CA 1
ATOM 736 C C . GLU A 1 94 ? -1.071 -6.769 6.764 1.00 97.81 94 GLU A C 1
ATOM 738 O O . GLU A 1 94 ? -2.238 -7.003 7.069 1.00 97.81 94 GLU A O 1
ATOM 743 N N . GLN A 1 95 ? -0.124 -7.709 6.907 1.00 98.00 95 GLN A N 1
ATOM 744 C CA . GLN A 1 95 ? -0.421 -9.035 7.436 1.00 98.00 95 GLN A CA 1
ATOM 745 C C . GLN A 1 95 ? -0.923 -8.969 8.884 1.00 98.00 95 GLN A C 1
ATOM 747 O O . GLN A 1 95 ? -1.862 -9.692 9.224 1.00 98.00 95 GLN A O 1
ATOM 752 N N . TYR A 1 96 ? -0.306 -8.149 9.736 1.00 96.81 96 TYR A N 1
ATOM 753 C CA . TYR A 1 96 ? -0.753 -7.963 11.116 1.00 96.81 96 TYR A CA 1
ATOM 754 C C . TYR A 1 96 ? -2.157 -7.347 11.165 1.00 96.81 96 TYR A C 1
ATOM 756 O O . TYR A 1 96 ? -3.017 -7.840 11.899 1.00 96.81 96 TYR A O 1
ATOM 764 N N . GLU A 1 97 ? -2.410 -6.330 10.345 1.00 97.38 97 GLU A N 1
ATOM 765 C CA . GLU A 1 97 ? -3.686 -5.616 10.310 1.00 97.38 97 GLU A CA 1
ATOM 766 C C . GLU A 1 97 ? -4.831 -6.527 9.867 1.00 97.38 97 GLU A C 1
ATOM 768 O O . GLU A 1 97 ? -5.818 -6.674 10.593 1.00 97.38 97 GLU A O 1
ATOM 773 N N . GLN A 1 98 ? -4.660 -7.238 8.748 1.00 97.75 98 GLN A N 1
ATOM 774 C CA . GLN A 1 98 ? -5.706 -8.109 8.203 1.00 97.75 98 GLN A CA 1
ATOM 775 C C . GLN A 1 98 ? -5.963 -9.373 9.034 1.00 97.75 98 GLN A C 1
ATOM 777 O O . GLN A 1 98 ? -7.100 -9.839 9.088 1.00 97.75 98 GLN A O 1
ATOM 782 N N . SER A 1 99 ? -4.937 -9.952 9.679 1.00 96.88 99 SER A N 1
ATOM 783 C CA . SER A 1 99 ? -5.079 -11.251 10.366 1.00 96.88 99 SER A CA 1
ATOM 784 C C . SER A 1 99 ? -5.261 -11.169 11.876 1.00 96.88 99 SER A C 1
ATOM 786 O O . SER A 1 99 ? -5.742 -12.138 12.466 1.00 96.88 99 SER A O 1
ATOM 788 N N . ILE A 1 100 ? -4.881 -10.052 12.500 1.00 97.50 100 ILE A N 1
ATO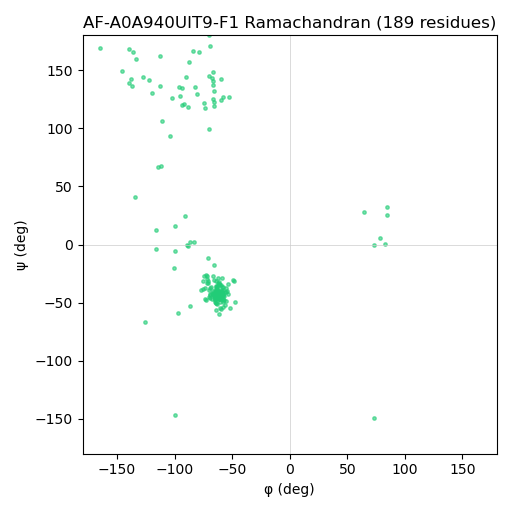M 789 C CA . ILE A 1 100 ? -4.908 -9.897 13.958 1.00 97.50 100 ILE A CA 1
ATOM 790 C C . ILE A 1 100 ? -5.710 -8.654 14.330 1.00 97.50 100 ILE A C 1
ATOM 792 O O . ILE A 1 100 ? -6.799 -8.786 14.885 1.00 97.50 100 ILE A O 1
ATOM 796 N N . MET A 1 101 ? -5.217 -7.462 13.985 1.00 97.69 101 MET A N 1
ATOM 797 C CA . MET A 1 101 ? -5.754 -6.205 14.515 1.00 97.69 101 MET A CA 1
ATOM 798 C C . MET A 1 101 ? -7.226 -5.988 14.150 1.00 97.69 101 MET A C 1
ATOM 800 O O . MET A 1 101 ? -8.073 -5.893 15.038 1.00 97.69 101 MET A O 1
ATOM 804 N N . TYR A 1 102 ? -7.558 -5.939 12.856 1.00 98.69 102 TYR A N 1
ATOM 805 C CA . TYR A 1 102 ? -8.927 -5.667 12.424 1.00 98.69 102 TYR A CA 1
ATOM 806 C C . TYR A 1 102 ? -9.920 -6.776 12.797 1.00 98.69 102 TYR A C 1
ATOM 808 O O . TYR A 1 102 ? -11.020 -6.441 13.246 1.00 98.69 102 TYR A O 1
ATOM 816 N N . PRO A 1 103 ? -9.583 -8.079 12.697 1.00 98.75 103 PRO A N 1
ATOM 817 C CA . PRO A 1 103 ? -10.443 -9.141 13.216 1.00 98.75 103 PRO A CA 1
ATOM 818 C C . PRO A 1 103 ? -10.740 -9.022 14.717 1.00 98.75 103 PRO A C 1
ATOM 820 O O . PRO A 1 103 ? -11.892 -9.195 15.126 1.00 98.75 103 PRO A O 1
ATOM 823 N N . GLU A 1 104 ? -9.735 -8.705 15.540 1.00 98.69 104 GLU A N 1
ATOM 824 C CA . GLU A 1 104 ? -9.923 -8.492 16.979 1.00 98.69 104 GLU A CA 1
ATOM 825 C C . GLU A 1 104 ? -10.777 -7.251 17.254 1.00 98.69 104 GLU A C 1
ATOM 827 O O . GLU A 1 104 ? -11.718 -7.314 18.049 1.00 98.69 104 GLU A O 1
ATOM 832 N N . PHE A 1 105 ? -10.529 -6.149 16.541 1.00 98.69 105 PHE A N 1
ATOM 833 C CA . PHE A 1 105 ? -11.312 -4.920 16.675 1.00 98.69 105 PHE A CA 1
ATOM 834 C C . PHE A 1 105 ? -12.773 -5.122 16.272 1.00 98.69 105 PHE A C 1
ATOM 836 O O . PHE A 1 105 ? -13.672 -4.669 16.984 1.00 98.69 105 PHE A O 1
ATOM 843 N N . ALA A 1 106 ? -13.023 -5.850 15.182 1.00 98.88 106 ALA A N 1
ATOM 844 C CA . ALA A 1 106 ? -14.367 -6.200 14.745 1.00 98.88 106 ALA A CA 1
ATOM 845 C C . ALA A 1 106 ? -15.100 -7.064 15.779 1.00 98.88 106 ALA A C 1
ATOM 847 O O . ALA A 1 106 ? -16.278 -6.836 16.048 1.00 98.88 106 ALA A O 1
ATOM 848 N N . LYS A 1 107 ? -14.406 -8.034 16.386 1.00 98.88 107 LYS A N 1
ATOM 849 C CA . LYS A 1 107 ? -14.972 -8.868 17.451 1.00 98.88 107 LYS A CA 1
ATOM 850 C C . LYS A 1 107 ? -15.369 -8.029 18.668 1.00 98.88 107 LYS A C 1
ATOM 852 O O . LYS A 1 107 ? -16.486 -8.177 19.153 1.00 98.88 107 LYS A O 1
ATOM 857 N N . THR A 1 108 ? -14.498 -7.131 19.130 1.00 98.81 108 THR A N 1
ATOM 858 C CA . THR A 1 108 ? -14.825 -6.220 20.240 1.00 98.81 108 THR A CA 1
ATOM 859 C C . THR A 1 108 ? -16.031 -5.339 19.912 1.00 98.81 108 THR A C 1
ATOM 861 O O . THR A 1 108 ? -16.917 -5.183 20.748 1.00 98.81 108 THR A O 1
ATOM 864 N N . ALA A 1 109 ? -16.101 -4.807 18.690 1.00 98.75 109 ALA A N 1
ATOM 865 C CA . ALA A 1 109 ? -17.227 -3.991 18.252 1.00 98.75 109 ALA A CA 1
ATOM 866 C C . ALA A 1 109 ? -18.554 -4.765 18.257 1.00 98.75 109 ALA A C 1
ATOM 868 O O . ALA A 1 109 ? -19.557 -4.230 18.723 1.00 98.75 109 ALA A O 1
ATOM 869 N N . ASP A 1 110 ? -18.576 -6.029 17.828 1.00 98.75 110 ASP A N 1
ATOM 870 C CA . ASP A 1 110 ? -19.768 -6.880 17.954 1.00 98.75 110 ASP A CA 1
ATOM 871 C C . ASP A 1 110 ? -20.164 -7.112 19.422 1.00 98.75 110 ASP A C 1
ATOM 873 O O . ASP A 1 110 ? -21.338 -6.983 19.772 1.00 98.75 110 ASP A O 1
ATOM 877 N N . GLU A 1 111 ? -19.192 -7.443 20.280 1.00 98.62 111 GLU A N 1
ATOM 878 C CA . GLU A 1 111 ? -19.413 -7.722 21.707 1.00 98.62 111 GLU A CA 1
ATOM 879 C C . GLU A 1 111 ? -19.978 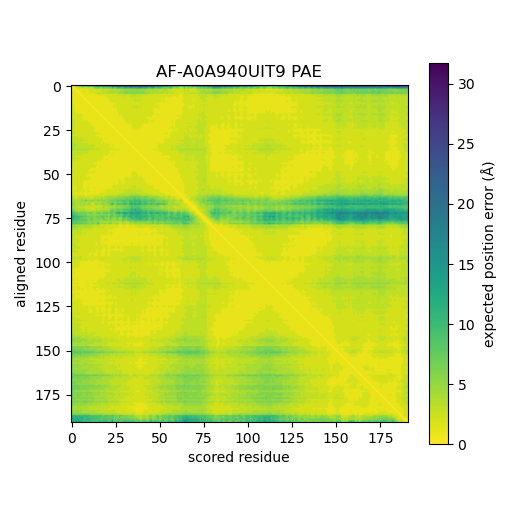-6.505 22.458 1.00 98.62 111 GLU A C 1
ATOM 881 O O . GLU A 1 111 ? -20.805 -6.659 23.358 1.00 98.62 111 GLU A O 1
ATOM 886 N N . GLU A 1 112 ? -19.579 -5.294 22.064 1.00 98.62 112 GLU A N 1
ATOM 887 C CA . GLU A 1 112 ? -20.073 -4.037 22.636 1.00 98.62 112 GLU A CA 1
ATOM 888 C C . GLU A 1 112 ? -21.337 -3.491 21.936 1.00 98.62 112 GLU A C 1
ATOM 890 O O . GLU A 1 112 ? -21.903 -2.485 22.376 1.00 98.62 112 GLU A O 1
ATOM 895 N N . GLY A 1 113 ? -21.831 -4.165 20.889 1.00 98.38 113 GLY A N 1
ATOM 896 C CA . GLY A 1 113 ? -23.084 -3.826 20.209 1.00 98.38 113 GLY A CA 1
ATOM 897 C C . GLY A 1 113 ? -22.967 -2.750 19.123 1.00 98.38 113 GLY A C 1
ATOM 898 O O . GLY A 1 113 ? -23.924 -2.004 18.904 1.00 98.38 113 GLY A O 1
ATOM 899 N N . PHE A 1 114 ? -21.827 -2.678 18.432 1.00 98.69 114 PHE A N 1
ATOM 900 C CA . PHE A 1 114 ? -21.535 -1.769 17.316 1.00 98.69 114 PHE A CA 1
ATOM 901 C C . PHE A 1 114 ? -21.337 -2.523 15.981 1.00 98.69 114 PHE A C 1
ATOM 903 O O . PHE A 1 114 ? -20.239 -2.515 15.415 1.00 98.69 114 PHE A O 1
ATOM 910 N N . PRO A 1 115 ? -22.388 -3.161 15.429 1.00 98.31 115 PRO A N 1
ATOM 911 C CA . PRO A 1 115 ? -22.268 -4.030 14.253 1.00 98.31 115 PRO A CA 1
ATOM 912 C C . PRO A 1 115 ? -21.786 -3.302 12.986 1.00 98.31 115 PRO A C 1
ATOM 914 O O . PRO A 1 115 ? -21.125 -3.901 12.140 1.00 98.31 115 PRO A O 1
ATOM 917 N N . GLU A 1 116 ? -22.081 -2.008 12.852 1.00 98.50 116 GLU A N 1
ATOM 918 C CA . GLU A 1 116 ? -21.648 -1.180 11.717 1.00 98.50 116 GLU A CA 1
ATOM 919 C C . GLU A 1 116 ? -20.131 -0.931 11.744 1.00 98.50 116 GLU A C 1
ATOM 921 O O . GLU A 1 116 ? -19.461 -1.085 10.724 1.00 98.50 116 GLU A O 1
ATOM 926 N N . ILE A 1 117 ? -19.573 -0.633 12.925 1.00 98.75 117 ILE A N 1
ATOM 927 C CA . ILE A 1 117 ? -18.123 -0.479 13.124 1.00 98.75 117 ILE A CA 1
ATOM 928 C C . ILE A 1 117 ? -17.424 -1.827 12.916 1.00 98.75 117 ILE A C 1
ATOM 930 O O . ILE A 1 117 ? -16.404 -1.905 12.232 1.00 98.75 117 ILE A O 1
ATOM 934 N N . ALA A 1 118 ? -18.004 -2.909 13.443 1.00 98.81 118 ALA A N 1
ATOM 935 C CA . ALA A 1 118 ? -17.471 -4.251 13.250 1.00 98.81 118 ALA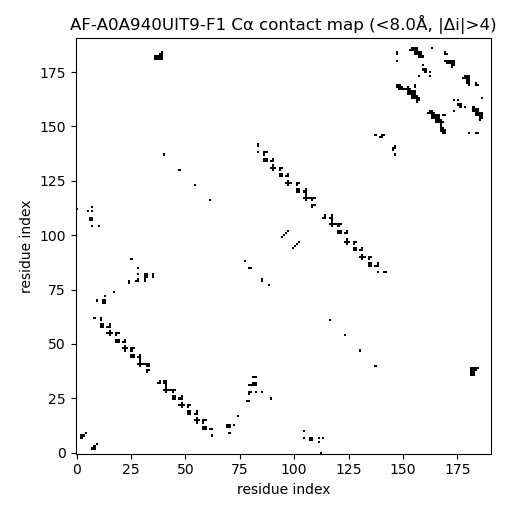 A CA 1
ATOM 936 C C . ALA A 1 118 ? -17.417 -4.645 11.768 1.00 98.81 118 ALA A C 1
ATOM 938 O O . ALA A 1 118 ? -16.438 -5.232 11.305 1.00 98.81 118 ALA A O 1
ATOM 939 N N . GLN A 1 119 ? -18.464 -4.323 11.005 1.00 98.81 119 GLN A N 1
ATOM 940 C CA . GLN A 1 119 ? -18.493 -4.565 9.567 1.00 98.81 119 GLN A CA 1
ATOM 941 C C . GLN A 1 119 ? -17.461 -3.713 8.820 1.00 98.81 119 GLN A C 1
ATOM 943 O O . GLN A 1 119 ? -16.783 -4.248 7.945 1.00 98.81 119 GLN A O 1
ATOM 948 N N . MET A 1 120 ? -17.294 -2.436 9.181 1.00 98.81 120 MET A N 1
ATOM 949 C CA . MET A 1 120 ? -16.247 -1.587 8.605 1.00 98.81 120 MET A CA 1
ATOM 950 C C . MET A 1 120 ? -14.861 -2.214 8.803 1.00 98.81 120 MET A C 1
ATOM 952 O O . MET A 1 120 ? -14.158 -2.418 7.818 1.00 98.81 120 MET A O 1
ATOM 956 N N . PHE A 1 121 ? -14.501 -2.601 10.032 1.00 98.81 121 PHE A N 1
ATOM 957 C CA . PHE A 1 121 ? -13.207 -3.241 10.300 1.00 98.81 121 PHE A CA 1
ATOM 958 C C . PHE A 1 121 ? -13.006 -4.528 9.494 1.00 98.81 121 PHE A C 1
ATOM 960 O O . PHE A 1 121 ? -11.922 -4.765 8.971 1.00 98.81 121 PHE A O 1
ATOM 967 N N . ARG A 1 122 ? -14.051 -5.348 9.322 1.00 98.81 122 ARG A N 1
ATOM 968 C CA . ARG A 1 122 ? -13.970 -6.542 8.461 1.00 98.81 122 ARG A CA 1
ATOM 969 C C . ARG A 1 122 ? -13.725 -6.193 7.002 1.00 98.81 122 ARG A C 1
ATOM 971 O O . ARG A 1 122 ? -12.960 -6.890 6.348 1.00 98.81 122 ARG A O 1
ATOM 978 N N . HIS A 1 123 ? -14.391 -5.166 6.478 1.00 98.75 123 HIS A N 1
ATOM 979 C CA . HIS A 1 123 ? -14.192 -4.744 5.095 1.00 98.75 123 HIS A CA 1
ATOM 980 C C . HIS A 1 123 ? -12.772 -4.216 4.880 1.00 98.75 123 HIS A C 1
ATOM 982 O O . HIS A 1 123 ? -12.125 -4.660 3.935 1.00 98.75 123 HIS A O 1
ATOM 988 N N . ILE A 1 124 ? -12.267 -3.372 5.783 1.00 98.75 124 ILE A N 1
ATOM 989 C CA . ILE A 1 124 ? -10.880 -2.885 5.748 1.00 98.75 124 ILE A CA 1
ATOM 990 C C . ILE A 1 124 ? -9.904 -4.075 5.786 1.00 98.75 124 ILE A C 1
ATOM 992 O O . ILE A 1 124 ? -9.100 -4.234 4.878 1.00 98.75 124 ILE A O 1
ATOM 996 N N . ALA A 1 125 ? -10.100 -5.053 6.680 1.00 98.75 125 ALA A N 1
ATOM 997 C CA . ALA A 1 125 ? -9.275 -6.270 6.704 1.00 98.75 125 ALA A CA 1
ATOM 998 C C . ALA A 1 125 ? -9.212 -7.022 5.354 1.00 98.75 125 ALA A C 1
ATOM 1000 O O . ALA A 1 125 ? -8.186 -7.614 5.017 1.00 98.75 125 ALA A O 1
ATOM 1001 N N . THR A 1 126 ? -10.291 -7.018 4.557 1.00 98.69 126 THR A N 1
ATOM 1002 C CA . THR A 1 126 ? -10.262 -7.631 3.214 1.00 98.69 126 THR A CA 1
ATOM 1003 C C . THR A 1 126 ? -9.441 -6.832 2.201 1.00 98.69 126 THR A C 1
ATOM 1005 O O . THR A 1 126 ? -8.876 -7.431 1.282 1.00 98.69 126 THR A O 1
ATOM 1008 N N . VAL A 1 127 ? -9.362 -5.510 2.366 1.00 98.69 127 VAL A N 1
ATOM 1009 C CA . VAL A 1 127 ? -8.532 -4.616 1.550 1.00 98.69 127 VAL A CA 1
ATOM 1010 C C . VAL A 1 127 ? -7.059 -4.804 1.915 1.00 98.69 127 VAL A C 1
ATOM 1012 O O . VAL A 1 127 ? -6.262 -5.105 1.024 1.00 98.69 127 VAL A O 1
ATOM 1015 N N . GLU A 1 128 ? -6.729 -4.801 3.206 1.00 98.69 128 GLU A N 1
ATOM 1016 C CA . GLU A 1 128 ? -5.369 -5.051 3.718 1.00 98.69 128 GLU A CA 1
ATOM 1017 C C . GLU A 1 128 ? -4.833 -6.423 3.290 1.00 98.69 128 GLU A C 1
ATOM 1019 O O . GLU A 1 128 ? -3.676 -6.573 2.895 1.00 98.69 128 GLU A O 1
ATOM 1024 N N . ALA A 1 129 ? -5.690 -7.449 3.227 1.00 98.75 129 ALA A N 1
ATOM 1025 C CA . ALA A 1 129 ? -5.304 -8.747 2.669 1.00 98.75 129 ALA A CA 1
ATOM 1026 C C . ALA A 1 129 ? -4.890 -8.662 1.183 1.00 98.75 129 ALA A C 1
ATOM 10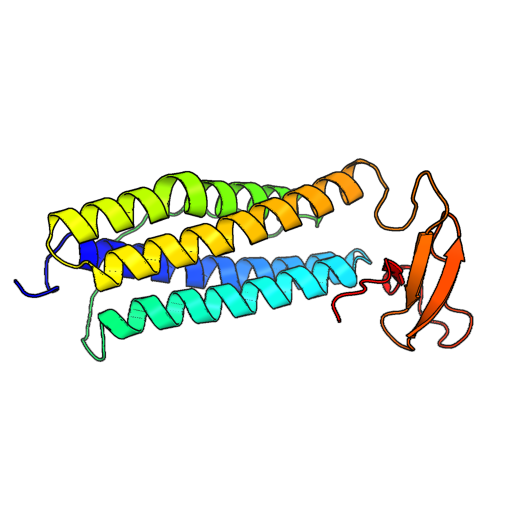28 O O . ALA A 1 129 ? -4.028 -9.416 0.716 1.00 98.75 129 ALA A O 1
ATOM 1029 N N . TYR A 1 130 ? -5.482 -7.748 0.410 1.00 98.62 130 TYR A N 1
ATOM 1030 C CA . TYR A 1 130 ? -5.073 -7.501 -0.970 1.00 98.62 130 TYR A CA 1
ATOM 1031 C C . TYR A 1 130 ? -3.790 -6.662 -1.056 1.00 98.62 130 TYR A C 1
ATOM 1033 O O . TYR A 1 130 ? -2.930 -6.967 -1.892 1.00 98.62 130 TYR A O 1
ATOM 1041 N N . HIS A 1 131 ? -3.620 -5.658 -0.190 1.00 98.75 131 HIS A N 1
ATOM 1042 C CA . HIS A 1 131 ? -2.369 -4.904 -0.068 1.00 98.75 131 HIS A CA 1
ATOM 1043 C C . HIS A 1 131 ? -1.194 -5.826 0.269 1.00 98.75 131 HIS A C 1
ATOM 1045 O O . HIS A 1 131 ? -0.198 -5.847 -0.462 1.00 98.75 131 HIS A O 1
ATOM 1051 N N . GLU A 1 132 ? -1.352 -6.679 1.283 1.00 98.69 132 GLU A N 1
ATOM 1052 C CA . GLU A 1 132 ? -0.403 -7.718 1.688 1.00 98.69 132 GLU A CA 1
ATOM 1053 C C . GLU A 1 132 ? 0.003 -8.597 0.499 1.00 98.69 132 GLU A C 1
ATOM 1055 O O . GLU A 1 132 ? 1.190 -8.702 0.161 1.00 98.69 132 GLU A O 1
ATOM 1060 N N . LYS A 1 133 ? -0.985 -9.173 -0.198 1.00 98.69 133 LYS A N 1
ATOM 1061 C CA . LYS A 1 133 ? -0.762 -10.041 -1.359 1.00 98.69 133 LYS A CA 1
ATOM 1062 C C . LYS A 1 133 ? 0.023 -9.324 -2.454 1.00 98.69 133 LYS A C 1
ATOM 1064 O O . LYS A 1 133 ? 0.945 -9.900 -3.046 1.00 98.69 133 LYS A O 1
ATOM 1069 N N . ARG A 1 134 ? -0.340 -8.072 -2.744 1.00 98.50 134 ARG A N 1
ATOM 1070 C CA . ARG A 1 134 ? 0.322 -7.247 -3.757 1.00 98.50 134 ARG A CA 1
ATOM 1071 C C . ARG A 1 134 ? 1.766 -6.955 -3.367 1.00 98.50 134 ARG A C 1
ATOM 1073 O O . ARG A 1 134 ? 2.663 -7.198 -4.178 1.00 98.50 134 ARG A O 1
ATOM 1080 N N . TYR A 1 135 ? 2.019 -6.504 -2.141 1.00 98.81 135 TYR A N 1
ATOM 1081 C CA . TYR A 1 135 ? 3.378 -6.244 -1.674 1.00 98.81 135 TYR A CA 1
ATOM 1082 C C . TYR A 1 135 ? 4.225 -7.509 -1.625 1.00 98.81 135 TYR A C 1
ATOM 1084 O O . TYR A 1 135 ? 5.392 -7.457 -2.009 1.00 98.81 135 TYR A O 1
ATOM 1092 N N . ARG A 1 136 ? 3.655 -8.664 -1.264 1.00 98.75 136 ARG A N 1
ATOM 1093 C CA . ARG A 1 136 ? 4.380 -9.940 -1.284 1.00 98.75 136 ARG A CA 1
ATOM 1094 C C . ARG A 1 136 ? 4.796 -10.334 -2.700 1.00 98.75 136 ARG A C 1
ATOM 1096 O O . ARG A 1 136 ? 5.925 -10.778 -2.907 1.00 98.75 136 ARG A O 1
ATOM 1103 N N . ALA A 1 137 ? 3.932 -10.121 -3.692 1.00 98.62 137 ALA A N 1
ATOM 1104 C CA . ALA A 1 137 ? 4.279 -10.356 -5.093 1.00 98.62 137 ALA A CA 1
ATOM 1105 C C . ALA A 1 137 ? 5.402 -9.418 -5.579 1.00 98.62 137 ALA A C 1
ATOM 1107 O O . ALA A 1 137 ? 6.340 -9.866 -6.243 1.00 98.62 137 ALA A O 1
ATOM 1108 N N . LEU A 1 138 ? 5.345 -8.130 -5.223 1.00 98.69 138 LEU A N 1
ATOM 1109 C CA . LEU A 1 138 ? 6.399 -7.163 -5.548 1.00 98.69 138 LEU A CA 1
ATOM 1110 C C . LEU A 1 138 ? 7.718 -7.499 -4.844 1.00 98.69 138 LEU A C 1
ATOM 1112 O O . LEU A 1 138 ? 8.767 -7.488 -5.483 1.00 98.69 138 LEU A O 1
ATOM 1116 N N . LEU A 1 139 ? 7.660 -7.869 -3.564 1.00 98.81 139 LEU A N 1
ATOM 1117 C CA . LEU A 1 139 ? 8.807 -8.301 -2.772 1.00 98.81 139 LEU A CA 1
ATOM 1118 C C . LEU A 1 139 ? 9.525 -9.473 -3.440 1.00 98.81 139 LEU A C 1
ATOM 1120 O O . LEU A 1 139 ? 10.741 -9.428 -3.621 1.00 98.81 139 LEU A O 1
ATOM 1124 N N . ASN A 1 140 ? 8.775 -10.493 -3.859 1.00 98.69 140 ASN A N 1
ATOM 1125 C CA . ASN A 1 140 ? 9.337 -11.648 -4.556 1.00 98.69 140 ASN A CA 1
ATOM 1126 C C . ASN A 1 140 ? 9.961 -11.247 -5.901 1.00 98.69 140 ASN A C 1
ATOM 1128 O O . ASN A 1 140 ? 11.067 -11.682 -6.212 1.00 98.69 140 ASN A O 1
ATOM 1132 N N . ASN A 1 141 ? 9.318 -10.356 -6.666 1.00 98.38 141 ASN A N 1
ATOM 1133 C CA . ASN A 1 141 ? 9.903 -9.844 -7.908 1.00 98.38 141 ASN A CA 1
ATOM 1134 C C . ASN A 1 141 ? 11.235 -9.116 -7.665 1.00 98.38 141 ASN A C 1
ATOM 1136 O O . ASN A 1 141 ? 12.164 -9.300 -8.449 1.00 98.38 141 ASN A O 1
ATOM 1140 N N . VAL A 1 142 ? 11.347 -8.310 -6.604 1.00 98.50 142 VAL A N 1
ATOM 1141 C CA . VAL A 1 142 ? 12.605 -7.629 -6.254 1.00 98.50 142 VAL A CA 1
ATOM 1142 C C . VAL A 1 142 ? 13.663 -8.646 -5.815 1.00 98.50 142 VAL A C 1
ATOM 1144 O O . VAL A 1 142 ? 14.777 -8.610 -6.333 1.00 98.50 142 VAL A O 1
ATOM 1147 N N . LYS A 1 143 ? 13.316 -9.601 -4.938 1.00 98.38 143 LYS A N 1
ATOM 1148 C CA . LYS A 1 143 ? 14.234 -10.656 -4.458 1.00 98.38 143 LYS A CA 1
ATOM 1149 C C . LYS A 1 143 ? 14.793 -11.520 -5.584 1.00 98.38 143 LYS A C 1
ATOM 1151 O O . LYS A 1 143 ? 15.975 -11.846 -5.580 1.00 98.38 143 LYS A O 1
ATOM 1156 N N . GLU A 1 144 ? 13.952 -11.884 -6.544 1.00 98.12 144 GLU A N 1
ATOM 1157 C CA . GLU A 1 144 ? 14.322 -12.766 -7.655 1.00 98.12 144 GLU A CA 1
ATOM 1158 C C . GLU A 1 144 ? 14.884 -12.011 -8.871 1.00 98.12 144 GLU A C 1
ATOM 1160 O O . GLU A 1 144 ? 15.212 -12.630 -9.884 1.00 98.12 144 GLU A O 1
ATOM 1165 N N . GLY A 1 145 ? 14.966 -10.675 -8.818 1.00 97.56 145 GLY A N 1
ATOM 1166 C CA . GLY A 1 145 ? 15.380 -9.860 -9.962 1.00 97.56 145 GLY A CA 1
ATOM 1167 C C . GLY A 1 145 ? 14.408 -9.936 -11.146 1.00 97.56 145 GLY A C 1
ATOM 1168 O O . GLY A 1 145 ? 14.815 -9.770 -12.292 1.00 97.56 145 GLY A O 1
ATOM 1169 N N . LYS A 1 146 ? 13.122 -10.194 -10.885 1.00 98.19 146 LYS A N 1
ATOM 1170 C CA . LYS A 1 146 ? 12.045 -10.368 -11.876 1.00 98.19 146 LYS A CA 1
ATOM 1171 C C . LYS A 1 146 ? 11.168 -9.130 -12.069 1.00 98.19 146 LYS A C 1
ATOM 1173 O O . LYS A 1 146 ? 10.075 -9.236 -12.627 1.00 98.19 146 LYS A O 1
ATOM 1178 N N . VAL A 1 147 ? 11.604 -7.955 -11.614 1.00 98.25 147 VAL A N 1
ATOM 1179 C CA . VAL A 1 147 ? 10.844 -6.708 -11.824 1.00 98.25 147 VAL A CA 1
ATOM 1180 C C . VAL A 1 147 ? 10.768 -6.355 -13.313 1.00 98.25 147 VAL A C 1
ATOM 1182 O O . VAL A 1 147 ? 9.687 -6.072 -13.815 1.00 98.25 147 VAL A O 1
ATOM 1185 N N . PHE A 1 148 ? 11.888 -6.469 -14.033 1.00 98.56 148 PHE A N 1
ATOM 1186 C CA . PHE A 1 148 ? 12.003 -6.100 -15.453 1.00 98.56 148 PHE A CA 1
ATOM 1187 C C . PHE A 1 148 ? 12.326 -7.281 -16.381 1.00 98.56 148 PHE A C 1
ATOM 1189 O O . PHE A 1 148 ? 12.684 -7.078 -17.536 1.00 98.56 148 PHE A O 1
ATOM 1196 N N . ARG A 1 149 ? 12.209 -8.517 -15.883 1.00 98.12 149 ARG A N 1
ATOM 1197 C CA . ARG A 1 149 ? 12.380 -9.752 -16.663 1.00 98.12 149 ARG A CA 1
ATOM 1198 C C . ARG A 1 149 ? 11.442 -10.847 -16.181 1.00 98.12 149 ARG A C 1
ATOM 1200 O O . ARG A 1 149 ? 11.133 -10.909 -14.990 1.00 98.12 149 ARG A O 1
ATOM 1207 N N . LYS A 1 150 ? 11.025 -11.726 -17.087 1.00 97.75 150 LYS A N 1
ATOM 1208 C CA . LYS A 1 150 ? 10.199 -12.909 -16.822 1.00 97.75 150 LYS A CA 1
ATOM 1209 C C . LYS A 1 150 ? 10.771 -14.140 -17.521 1.00 97.75 150 LYS A C 1
ATOM 1211 O O . LYS A 1 150 ? 11.548 -14.044 -18.467 1.00 97.75 150 LYS A O 1
ATOM 1216 N N . ASP A 1 151 ? 10.380 -15.312 -17.030 1.00 96.75 151 ASP A N 1
ATOM 1217 C CA . ASP A 1 151 ? 10.866 -16.594 -17.555 1.00 96.75 151 ASP A CA 1
ATOM 1218 C C . ASP A 1 151 ? 10.261 -16.901 -18.947 1.00 96.75 151 ASP A C 1
ATOM 1220 O O . ASP A 1 151 ? 10.888 -17.546 -19.801 1.00 96.75 151 ASP A O 1
ATOM 1224 N N . THR A 1 152 ? 9.067 -16.359 -19.205 1.00 97.31 152 THR A N 1
ATOM 1225 C CA . THR A 1 152 ? 8.325 -16.414 -20.470 1.00 97.31 152 THR A CA 1
ATOM 1226 C C . THR A 1 152 ? 8.231 -15.035 -21.126 1.00 97.31 152 THR A C 1
ATOM 1228 O O . THR A 1 152 ? 8.450 -14.010 -20.484 1.00 97.31 152 THR A O 1
ATOM 1231 N N . VAL A 1 153 ? 7.909 -15.011 -22.423 1.00 98.06 153 VAL A N 1
ATOM 1232 C CA . VAL A 1 153 ? 7.607 -13.762 -23.137 1.00 98.06 153 VAL A CA 1
ATOM 1233 C C . VAL A 1 153 ? 6.319 -13.170 -22.570 1.00 98.06 153 VAL A C 1
ATOM 1235 O O . VAL A 1 153 ? 5.325 -13.879 -22.405 1.00 98.06 153 VAL A O 1
ATOM 1238 N N . VAL A 1 154 ? 6.354 -11.878 -22.265 1.00 98.12 154 VAL A N 1
ATOM 1239 C CA . VAL A 1 154 ? 5.235 -11.102 -21.725 1.00 98.12 154 VAL A CA 1
ATOM 1240 C C . VAL A 1 154 ? 5.151 -9.756 -22.441 1.00 98.12 154 VAL A C 1
ATOM 1242 O O . VAL A 1 154 ? 6.091 -9.338 -23.117 1.00 98.12 154 VAL A O 1
ATOM 1245 N N . LYS A 1 155 ? 4.026 -9.056 -22.284 1.00 98.44 155 LYS A N 1
ATOM 1246 C CA . LYS A 1 155 ? 3.863 -7.693 -22.794 1.00 98.44 155 LYS A CA 1
ATOM 1247 C C . LYS A 1 155 ? 4.347 -6.681 -21.757 1.00 98.44 155 LYS A C 1
ATOM 1249 O O . LYS A 1 155 ? 3.769 -6.574 -20.675 1.00 98.44 155 LYS A O 1
ATOM 1254 N N . TRP A 1 156 ? 5.365 -5.911 -22.117 1.00 98.56 156 TRP A N 1
ATOM 1255 C CA . TRP A 1 156 ? 5.864 -4.769 -21.357 1.00 98.56 156 TRP A CA 1
ATOM 1256 C C . TRP A 1 156 ? 5.259 -3.479 -21.896 1.00 98.56 156 TRP A C 1
ATOM 1258 O O . TRP A 1 156 ? 5.236 -3.275 -23.107 1.00 98.56 156 TRP A O 1
ATOM 1268 N N . LYS A 1 157 ? 4.815 -2.593 -21.007 1.00 98.62 157 LYS A N 1
ATOM 1269 C CA . LYS A 1 157 ? 4.237 -1.283 -21.307 1.00 98.62 157 LYS A CA 1
ATOM 1270 C C . LYS A 1 157 ? 5.070 -0.186 -20.659 1.00 98.62 157 LYS A C 1
ATOM 1272 O O . LYS A 1 157 ? 5.338 -0.235 -19.462 1.00 98.62 157 LYS A O 1
ATOM 1277 N N . CYS A 1 158 ? 5.428 0.837 -21.425 1.00 98.62 158 CYS A N 1
ATOM 1278 C CA . CYS A 1 158 ? 5.991 2.064 -20.878 1.00 98.62 158 CYS A CA 1
ATOM 1279 C C . CYS A 1 158 ? 4.886 2.890 -20.202 1.00 98.62 158 CYS A C 1
ATOM 1281 O O . CYS A 1 158 ? 3.933 3.311 -20.857 1.00 98.62 158 CYS A O 1
ATOM 1283 N N . ARG A 1 159 ? 5.043 3.184 -18.910 1.00 97.88 159 ARG A N 1
ATOM 1284 C CA . ARG A 1 159 ? 4.119 3.997 -18.102 1.00 97.88 159 ARG A CA 1
ATOM 1285 C C . ARG A 1 159 ? 4.039 5.465 -18.537 1.00 97.88 159 ARG A C 1
ATOM 1287 O O . ARG A 1 159 ? 3.097 6.143 -18.154 1.00 97.88 159 ARG A O 1
ATOM 1294 N N . VAL A 1 160 ? 5.012 5.953 -19.313 1.00 98.19 160 VAL A N 1
ATOM 1295 C CA . VAL A 1 160 ? 5.071 7.355 -19.771 1.00 98.19 160 VAL A CA 1
ATOM 1296 C C . VAL A 1 160 ? 4.286 7.565 -21.062 1.00 98.19 160 VAL A C 1
ATOM 1298 O O . VAL A 1 160 ? 3.452 8.459 -21.132 1.00 98.19 160 VAL A O 1
ATOM 1301 N N . CYS A 1 161 ? 4.565 6.769 -22.098 1.00 98.31 161 CYS A N 1
ATOM 1302 C CA . CYS A 1 161 ? 4.009 6.987 -23.440 1.00 98.31 161 CYS A CA 1
ATOM 1303 C C . CYS A 1 161 ? 3.093 5.861 -23.937 1.00 98.31 161 CYS A C 1
ATOM 1305 O O . CYS A 1 161 ? 2.556 5.958 -25.036 1.00 98.31 161 CYS A O 1
ATOM 1307 N N . GLY A 1 162 ? 2.941 4.776 -23.173 1.00 98.00 162 GLY A N 1
ATOM 1308 C CA . GLY A 1 162 ? 2.099 3.642 -23.550 1.00 98.00 162 GLY A CA 1
ATOM 1309 C C . GLY A 1 162 ? 2.714 2.680 -24.570 1.00 98.00 162 GLY A C 1
ATOM 1310 O O . GLY A 1 162 ? 2.027 1.753 -24.978 1.00 98.00 162 GLY A O 1
ATOM 1311 N 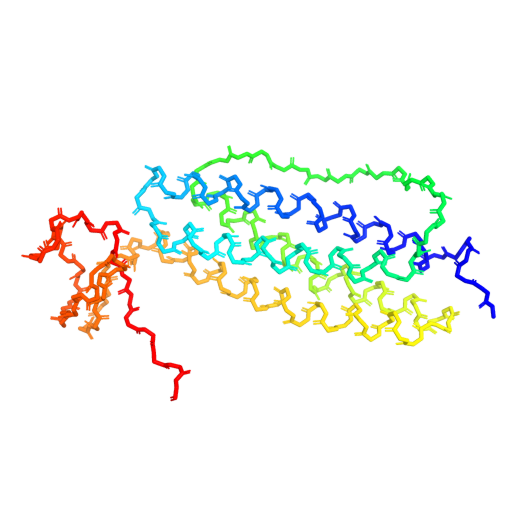N . TYR A 1 163 ? 3.984 2.848 -24.972 1.00 98.50 163 TYR A N 1
ATOM 1312 C CA . TYR A 1 163 ? 4.672 1.890 -25.852 1.00 98.50 163 TYR A CA 1
ATOM 1313 C C . TYR A 1 163 ? 4.578 0.463 -25.297 1.00 98.50 163 TYR A C 1
ATOM 1315 O O . TYR A 1 163 ? 4.967 0.240 -24.149 1.00 98.50 163 TYR A O 1
ATOM 1323 N N . VAL A 1 164 ? 4.113 -0.485 -26.116 1.00 98.31 164 VAL A N 1
ATOM 1324 C CA . VAL A 1 164 ? 4.020 -1.908 -25.767 1.00 98.31 164 VAL A CA 1
ATOM 1325 C C . VAL A 1 164 ? 4.995 -2.729 -26.607 1.00 98.31 164 VAL A C 1
ATOM 1327 O O . VAL A 1 164 ? 5.091 -2.538 -27.820 1.00 98.31 164 VAL A O 1
ATOM 1330 N N . LYS A 1 165 ? 5.691 -3.671 -25.967 1.00 97.50 165 LYS A N 1
ATOM 1331 C CA . LYS A 1 165 ? 6.560 -4.659 -26.620 1.00 97.50 165 LYS A CA 1
ATOM 1332 C C . LYS A 1 165 ? 6.375 -6.036 -25.989 1.00 97.50 165 LYS A C 1
ATOM 1334 O O . LYS A 1 165 ? 6.257 -6.141 -24.773 1.00 97.50 165 LYS A O 1
ATOM 1339 N N . GLU A 1 166 ? 6.412 -7.082 -26.806 1.00 98.31 166 GLU A N 1
ATOM 1340 C CA . GLU A 1 166 ? 6.514 -8.466 -26.338 1.00 98.31 166 GLU A CA 1
ATOM 1341 C C . GLU A 1 166 ? 7.977 -8.894 -26.251 1.00 98.31 166 GLU A C 1
ATOM 1343 O O . GLU A 1 166 ? 8.708 -8.840 -27.241 1.00 98.31 166 GLU A O 1
ATOM 1348 N N . ASP A 1 167 ? 8.416 -9.278 -25.055 1.00 98.31 167 ASP A N 1
ATOM 1349 C CA . ASP A 1 167 ? 9.765 -9.788 -24.807 1.00 98.31 167 ASP A CA 1
ATOM 1350 C C . ASP A 1 167 ? 9.824 -10.488 -23.435 1.00 98.31 167 ASP A C 1
ATOM 1352 O O . ASP A 1 167 ? 8.901 -10.380 -22.621 1.00 98.31 167 ASP A O 1
ATOM 1356 N N . LYS A 1 168 ? 10.917 -11.195 -23.141 1.00 98.31 168 LYS A N 1
ATOM 1357 C CA . LYS A 1 168 ? 11.194 -11.683 -21.782 1.00 98.31 168 LYS A CA 1
ATOM 1358 C C . LYS A 1 168 ? 11.643 -10.562 -20.850 1.00 98.31 168 LYS A C 1
ATOM 1360 O O . LYS A 1 168 ? 11.401 -10.656 -19.650 1.00 98.31 168 LYS A O 1
ATOM 1365 N N . GLU A 1 169 ? 12.250 -9.503 -21.383 1.00 98.44 169 GLU A N 1
ATOM 1366 C CA . GLU A 1 169 ? 12.797 -8.385 -20.605 1.00 98.44 169 GLU A CA 1
ATOM 1367 C C . GLU A 1 169 ? 12.277 -7.030 -21.094 1.00 98.44 169 GLU A C 1
ATOM 1369 O O . GLU A 1 169 ? 12.097 -6.803 -22.292 1.00 98.44 169 GLU A O 1
ATOM 1374 N N . ALA A 1 170 ? 12.052 -6.103 -20.164 1.00 98.19 170 ALA A N 1
ATOM 1375 C CA . ALA A 1 170 ? 11.771 -4.718 -20.513 1.00 98.19 170 ALA A CA 1
ATOM 1376 C C . ALA A 1 170 ? 13.019 -4.074 -21.146 1.00 98.19 170 ALA A C 1
ATOM 1378 O O . ALA A 1 170 ? 14.131 -4.303 -20.664 1.00 98.19 170 ALA A O 1
ATOM 1379 N N . PRO A 1 171 ? 12.871 -3.236 -22.187 1.00 97.56 171 PRO A N 1
ATOM 1380 C CA . PRO A 1 171 ? 14.017 -2.604 -22.830 1.00 97.56 171 PRO A CA 1
ATOM 1381 C C . PRO A 1 171 ? 14.707 -1.608 -21.888 1.00 97.56 171 PRO A C 1
ATOM 1383 O O . PRO A 1 171 ? 14.052 -0.945 -21.083 1.00 97.56 171 PRO A O 1
ATOM 1386 N N . ASP A 1 172 ? 16.026 -1.454 -22.037 1.00 98.00 172 ASP A N 1
ATOM 1387 C CA . ASP A 1 172 ? 16.815 -0.521 -21.220 1.00 98.00 172 ASP A CA 1
ATOM 1388 C C . ASP A 1 172 ? 16.375 0.940 -21.389 1.00 98.00 172 ASP A C 1
ATOM 1390 O O . ASP A 1 172 ? 16.370 1.707 -20.425 1.00 98.00 172 ASP A O 1
ATOM 1394 N N . THR A 1 173 ? 15.932 1.295 -22.598 1.00 98.44 173 THR A N 1
ATOM 1395 C CA . THR A 1 173 ? 15.403 2.615 -22.949 1.00 98.44 173 THR A CA 1
ATOM 1396 C C . THR A 1 173 ? 14.165 2.455 -23.823 1.00 98.44 173 THR A C 1
ATOM 1398 O O . THR A 1 173 ? 14.145 1.651 -24.757 1.00 98.44 173 THR A O 1
ATOM 1401 N N . CYS A 1 174 ? 13.122 3.237 -23.551 1.00 98.44 174 CYS A N 1
ATOM 1402 C CA . CYS A 1 174 ? 11.937 3.277 -24.395 1.00 98.44 174 CYS A CA 1
ATOM 1403 C C . CYS A 1 174 ? 12.277 3.887 -25.769 1.00 98.44 174 CYS A C 1
ATOM 1405 O O . CYS A 1 174 ? 12.738 5.029 -25.815 1.00 98.44 174 CYS A O 1
ATOM 1407 N N . PRO A 1 175 ? 11.988 3.199 -26.891 1.00 98.25 175 PRO A N 1
ATOM 1408 C CA . PRO A 1 175 ? 12.326 3.691 -28.228 1.00 98.25 175 PRO A CA 1
ATOM 1409 C C . PRO A 1 175 ? 11.476 4.888 -28.680 1.00 98.25 175 PRO A C 1
ATOM 1411 O O . PRO A 1 175 ? 11.794 5.500 -29.693 1.00 98.25 175 PRO A O 1
ATOM 1414 N N . ILE A 1 176 ? 10.396 5.211 -27.957 1.00 98.38 176 ILE A N 1
ATOM 1415 C CA . ILE A 1 176 ? 9.513 6.339 -28.279 1.00 98.38 176 ILE A CA 1
ATOM 1416 C C . ILE A 1 176 ? 9.872 7.571 -27.448 1.00 98.38 176 ILE A C 1
ATOM 1418 O O . ILE A 1 176 ? 10.178 8.617 -28.008 1.00 98.38 176 ILE A O 1
ATOM 1422 N N . CYS A 1 177 ? 9.829 7.473 -26.115 1.00 98.31 177 CYS A N 1
ATOM 1423 C CA . CYS A 1 177 ? 10.002 8.641 -25.243 1.00 98.31 177 CYS A CA 1
ATOM 1424 C C . CYS A 1 177 ? 11.410 8.798 -24.653 1.00 98.31 177 CYS A C 1
ATOM 1426 O O . CYS A 1 177 ? 11.661 9.783 -23.966 1.00 98.31 177 CYS A O 1
ATOM 1428 N N . GLY A 1 178 ? 12.316 7.838 -24.860 1.00 98.12 178 GLY A N 1
ATOM 1429 C CA . GLY A 1 178 ? 13.690 7.906 -24.352 1.00 98.12 178 GLY A CA 1
ATOM 1430 C C . GLY A 1 178 ? 13.850 7.689 -22.842 1.00 98.12 178 GLY A C 1
ATOM 1431 O O . GLY A 1 178 ? 14.975 7.690 -22.352 1.00 98.12 178 GLY A O 1
ATOM 1432 N N . TYR A 1 179 ? 12.765 7.471 -22.091 1.00 98.12 179 TYR A N 1
ATOM 1433 C CA . TYR A 1 179 ? 12.845 7.148 -20.664 1.00 98.12 179 TYR A CA 1
ATOM 1434 C C . TYR A 1 179 ? 13.413 5.744 -20.437 1.00 98.12 179 TYR A C 1
ATOM 1436 O O . TYR A 1 179 ? 13.151 4.821 -21.213 1.00 98.12 179 TYR A O 1
ATOM 1444 N N . GLY A 1 180 ? 14.177 5.587 -19.355 1.00 98.12 180 GLY A N 1
ATOM 1445 C CA . GLY A 1 180 ? 14.833 4.327 -19.012 1.00 98.12 180 GLY A CA 1
ATOM 1446 C C . GLY A 1 180 ? 13.872 3.216 -18.572 1.00 98.12 180 GLY A C 1
ATOM 1447 O O . GLY A 1 180 ? 12.690 3.447 -18.295 1.00 98.12 180 GLY A O 1
ATOM 1448 N N . ARG A 1 181 ? 14.421 2.004 -18.438 1.00 98.12 181 ARG A N 1
ATOM 1449 C CA . ARG A 1 181 ? 13.724 0.758 -18.071 1.00 98.12 181 ARG A CA 1
ATOM 1450 C C . ARG A 1 181 ? 12.816 0.866 -16.849 1.00 98.12 181 ARG A C 1
ATOM 1452 O O . ARG A 1 181 ? 11.791 0.198 -16.804 1.00 98.12 181 ARG A O 1
ATOM 1459 N N . ALA A 1 182 ? 13.167 1.732 -15.897 1.00 98.31 182 ALA A N 1
ATOM 1460 C CA . ALA A 1 182 ? 12.411 1.992 -14.671 1.00 98.31 182 ALA A CA 1
ATOM 1461 C C . ALA A 1 182 ? 10.916 2.267 -14.908 1.00 98.31 182 ALA A C 1
ATOM 1463 O O . ALA A 1 182 ? 10.086 1.939 -14.065 1.00 98.31 182 ALA A O 1
ATOM 1464 N N . TYR A 1 183 ? 10.573 2.844 -16.064 1.00 98.50 183 TYR A N 1
ATOM 1465 C CA . TYR A 1 183 ? 9.207 3.203 -16.440 1.00 98.50 183 TYR A CA 1
ATOM 1466 C C . TYR A 1 183 ? 8.422 2.071 -17.106 1.00 98.50 183 TYR A C 1
ATOM 1468 O O . TYR A 1 183 ? 7.292 2.302 -17.532 1.00 98.50 183 TYR A O 1
ATOM 1476 N N . PHE A 1 184 ? 8.988 0.874 -17.246 1.00 98.62 184 PHE A N 1
ATOM 1477 C CA . PHE A 1 184 ? 8.271 -0.267 -17.800 1.00 98.62 184 PHE A CA 1
ATOM 1478 C C . PHE A 1 184 ? 7.565 -1.076 -16.718 1.00 98.62 184 PHE A C 1
ATOM 1480 O O . PHE A 1 184 ? 8.065 -1.267 -15.615 1.00 98.62 184 PHE A O 1
ATOM 1487 N N . GLU A 1 185 ? 6.397 -1.589 -17.074 1.00 98.44 185 GLU A N 1
ATOM 1488 C CA . GLU A 1 185 ? 5.615 -2.525 -16.278 1.00 98.44 185 GLU A CA 1
ATOM 1489 C C . GLU A 1 185 ? 5.007 -3.602 -17.173 1.00 98.44 185 GLU A C 1
ATOM 1491 O O . GLU A 1 185 ? 4.997 -3.462 -18.396 1.00 98.44 185 GLU A O 1
ATOM 1496 N N . LEU A 1 186 ? 4.470 -4.669 -16.586 1.00 98.19 186 LEU A N 1
ATOM 1497 C CA . LEU A 1 186 ? 3.634 -5.597 -17.345 1.00 98.19 186 LEU A CA 1
ATOM 1498 C C . LEU A 1 186 ? 2.326 -4.913 -17.759 1.00 98.19 186 LEU A C 1
ATOM 1500 O O . LEU A 1 186 ? 1.751 -4.143 -16.987 1.00 98.19 186 LEU A O 1
ATOM 1504 N N . VAL A 1 187 ? 1.832 -5.220 -18.958 1.00 97.81 187 VAL A N 1
ATOM 1505 C CA . VAL A 1 187 ? 0.470 -4.839 -19.358 1.00 97.81 187 VAL A CA 1
ATOM 1506 C C . VAL A 1 187 ? -0.529 -5.482 -18.389 1.00 97.81 187 VAL A C 1
ATOM 1508 O O . VAL A 1 187 ? -0.525 -6.697 -18.212 1.00 97.81 187 VAL A O 1
ATOM 1511 N N . GLY A 1 188 ? -1.382 -4.662 -17.773 1.00 92.62 188 GLY A N 1
ATOM 1512 C CA . GLY A 1 188 ? -2.569 -5.110 -17.046 1.00 92.62 188 GLY A CA 1
ATOM 1513 C C . GLY A 1 188 ? -3.815 -4.887 -17.901 1.00 92.62 188 GLY A C 1
ATOM 1514 O O . GLY A 1 188 ? -4.026 -3.771 -18.373 1.00 92.62 188 GLY A O 1
ATOM 1515 N N . GLU A 1 189 ? -4.609 -5.936 -18.1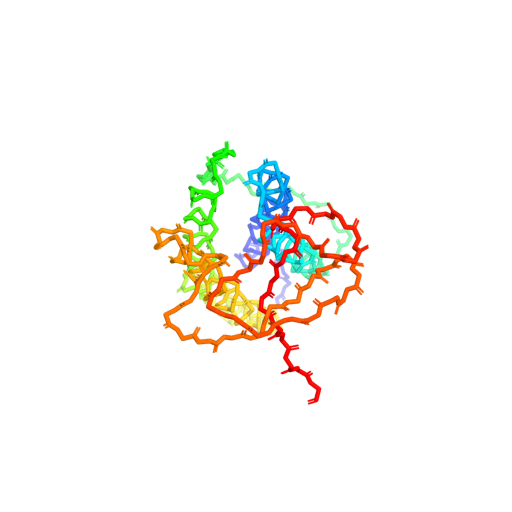09 1.00 92.19 189 GLU A N 1
ATOM 1516 C CA . GLU A 1 189 ? -5.903 -5.894 -18.804 1.00 92.19 189 GLU A CA 1
ATOM 1517 C C . GLU A 1 189 ? -7.005 -6.148 -17.763 1.00 92.19 189 GLU A C 1
ATOM 1519 O O . GLU A 1 189 ? -7.133 -7.253 -17.240 1.00 92.19 189 GLU A O 1
ATOM 1524 N N . ASN A 1 190 ? -7.735 -5.094 -17.392 1.00 92.62 190 ASN A N 1
ATOM 1525 C CA . ASN A 1 190 ? -8.762 -5.090 -16.343 1.00 92.62 190 ASN A CA 1
ATOM 1526 C C . ASN A 1 190 ? -10.050 -4.367 -16.796 1.00 92.62 190 ASN A C 1
ATOM 1528 O O . ASN A 1 190 ? -10.637 -3.607 -16.024 1.00 92.62 190 ASN A O 1
ATOM 1532 N N . PHE A 1 191 ? -10.450 -4.592 -18.052 1.00 89.81 191 PHE A N 1
ATOM 1533 C CA . PHE A 1 191 ? -11.653 -4.064 -18.706 1.00 89.81 191 PHE A CA 1
ATOM 1534 C C . PHE A 1 191 ? -12.486 -5.187 -19.331 1.00 89.81 191 PHE A C 1
ATOM 1536 O O . PHE A 1 191 ? -11.917 -6.275 -19.578 1.00 89.81 191 PHE A O 1
#

Foldseek 3Di:
DAPPPAVLLLLLLVLLVLLVVLLVLLQLLLVLCVVVLQPVSSVLSNVVSVVSVVLSVVSCVSVPPDDDDHDDDDDDDDHDDHNLVSLVVLLVSLCCLLPPSLCVSLVSCVVVPNNVSSVSSNVVSVVSVVSNVVSVVVSVCVVVVNQFFAPDWFWKAQQPPGDIDTDRGQDQADPPPRDGSSRIGGDDDDD

Radius of gyration: 19.66 Å; Cα contacts (8 Å, |Δi|>4): 250; chains: 1; bounding box: 42×33×55 Å

Mean predicted aligned error: 3.05 Å

Sequence (191 aa):
MGLKGTQTEKNLLLAYTGESNNRNLYTFFAYRAKEEGYEQIAAIFLETATHEHEHARQELNFIGTRDIELPTVVYPVKGVGNTLSNLETAVSGEQYEQSIMYPEFAKTADEEGFPEIAQMFRHIATVEAYHEKRYRALLNNVKEGKVFRKDTVVKWKCRVCGYVKEDKEAPDTCPICGYGRAYFELVGENF

Secondary structure (DSSP, 8-state):
--STTSHHHHHHHHHHHHHHHHHHHHHHHHHHHHHTT-HHHHHHHHHHHHHHHHHHHHHHHHH-S---PPPP----------HHHHHHHHHHHHHHIIIIIHHHHHHHHHHTT-HHHHHHHHHHHHHHHHHHHHHHHHHHHHHTT-SSEEEEEEEEEETTT--EEEEEE--SB-TTT--BGGGEEEPP---

Solvent-accessible surface area (backbone atoms only — not comparable to full-atom values): 10281 Å² total; per-residue (Å²): 133,72,62,81,92,40,70,47,48,51,44,36,50,52,48,28,53,49,25,56,48,49,21,51,52,27,43,54,43,15,53,43,17,42,78,75,46,31,44,58,60,14,52,50,27,43,51,50,21,54,48,26,49,50,53,26,49,58,39,43,60,78,64,54,94,61,92,72,83,77,76,92,75,90,74,92,77,78,80,92,64,54,54,66,58,38,30,52,50,48,28,53,51,26,46,43,38,31,72,45,51,24,53,52,45,18,51,49,14,47,76,74,70,35,59,69,61,16,48,50,31,49,52,50,22,57,49,29,48,48,52,20,54,50,32,48,55,52,37,50,23,61,76,69,64,38,72,56,34,50,100,52,75,41,50,32,25,32,74,84,80,61,54,70,47,79,36,39,52,54,55,70,50,41,92,84,79,64,48,51,40,34,42,41,39,71,67,80,88,91,127

Nearest PDB structures (foldseek):
  1b71-assembly1_A  TM=9.740E-01  e=4.747E-19  Nitratidesulfovibrio vulgaris str. Hildenborough
  1yv1-assembly1_B  TM=6.705E-01  e=4.198E-09  Nitratidesulfovibrio vulgaris str. Hildenborough
  1yuz-assembly1_B  TM=6.702E-01  e=4.662E-09  Nitratidesulfovibrio vulgaris str. Hildenborough
  5d8r-assembly1_E-2  TM=8.701E-01  e=3.118E-04  Pseudomonas aeruginosa PAO1
  1bcf-assembly1_A  TM=7.819E-01  e=5.550E-04  Escherichia coli

pLDDT: mean 96.58, std 4.91, range [67.75, 98.88]